Protein AF-0000000072586088 (afdb_homodimer)

Organism: Burkholderia pseudomallei (strain K96243) (NCBI:txid272560)

Secondary structure (DSSP, 8-state):
--SPPP-GGG--HHHHHHHHHHHHSSS-S--SSHHHHTTSHHHHHHHHHHHHHHHHSSSS-HHHHHHHHHHHHHHTT-HHHHHHHHHHHHHHT--HHHHHHHHHTPPP--SSHHHHHHHHHHHHHHHHSS--HHHHHHHHHHHHHHHHHHHHHHHHHHHHHHHHHHHTT---TT--S-SS--/--SPPP-GGG--HHHHHHHHHHHHSSS-S--SSHHHHTTSHHHHHHHHHHHHHHHHSSSS-HHHHHHHHHHHHHHTT-HHHHHHHHHHHHHHT--HHHHHHHHHTPPP--SSHHHHHHHHHHHHHHHHSS--HHHHHHHHHHHHHHHHHHHHHHHHHHHHHHHHHHHTT---TT--S-SS--

Structure (mmCIF, N/CA/C/O backbone):
data_AF-0000000072586088-model_v1
#
loop_
_entity.id
_entity.type
_entity.pdbx_description
1 polymer 'Membrane protein'
#
loop_
_atom_site.group_PDB
_atom_site.id
_atom_site.type_symbol
_atom_site.label_atom_id
_atom_site.label_alt_id
_atom_site.label_comp_id
_atom_site.label_asym_id
_atom_site.label_entity_id
_atom_site.label_seq_id
_atom_site.pdbx_PDB_ins_code
_atom_site.Cartn_x
_atom_site.Cartn_y
_atom_site.Cartn_z
_atom_site.occupancy
_atom_site.B_iso_or_equiv
_atom_site.auth_seq_id
_atom_site.auth_comp_id
_atom_site.auth_asym_id
_atom_site.auth_atom_id
_atom_site.pdbx_PDB_model_num
ATOM 1 N N . MET A 1 1 ? -21.094 3.537 4.289 1 84.38 1 MET A N 1
ATOM 2 C CA . MET A 1 1 ? -19.891 4.246 3.875 1 84.38 1 MET A CA 1
ATOM 3 C C . MET A 1 1 ? -19.812 5.617 4.531 1 84.38 1 MET A C 1
ATOM 5 O O . MET A 1 1 ? -20.828 6.312 4.652 1 84.38 1 MET A O 1
ATOM 9 N N . ARG A 1 2 ? -18.625 6.062 4.934 1 95.38 2 ARG A N 1
ATOM 10 C CA . ARG A 1 2 ? -18.406 7.312 5.652 1 95.38 2 ARG A CA 1
ATOM 11 C C . ARG A 1 2 ? -18.312 8.492 4.688 1 95.38 2 ARG A C 1
ATOM 13 O O . ARG A 1 2 ? -18.453 9.648 5.086 1 95.38 2 ARG A O 1
ATOM 20 N N . LEU A 1 3 ? -18.047 8.219 3.406 1 95.25 3 LEU A N 1
ATOM 21 C CA . LEU A 1 3 ? -17.938 9.273 2.402 1 95.25 3 LEU A CA 1
ATOM 22 C C . LEU A 1 3 ? -19.297 9.625 1.816 1 95.25 3 LEU A C 1
ATOM 24 O O . LEU A 1 3 ? -20.188 8.789 1.779 1 95.25 3 LEU A O 1
ATOM 28 N N . PRO A 1 4 ? -19.406 10.859 1.41 1 92.38 4 PRO A N 1
ATOM 29 C CA . PRO A 1 4 ? -20.656 11.211 0.723 1 92.38 4 PRO A CA 1
ATOM 30 C C . PRO A 1 4 ? -20.906 10.352 -0.515 1 92.38 4 PRO A C 1
ATOM 32 O O . PRO A 1 4 ? -19.969 9.93 -1.184 1 92.38 4 PRO A O 1
ATOM 35 N N . GLU A 1 5 ? -22.172 10.164 -0.776 1 90.56 5 GLU A N 1
ATOM 36 C CA . GLU A 1 5 ? -22.531 9.398 -1.968 1 90.56 5 GLU A CA 1
ATOM 37 C C . GLU A 1 5 ? -22.094 10.117 -3.238 1 90.56 5 GLU A C 1
ATOM 39 O O . GLU A 1 5 ? -22.219 11.336 -3.346 1 90.56 5 GLU A O 1
ATOM 44 N N . PHE A 1 6 ? -21.578 9.336 -4.078 1 91 6 PHE A N 1
ATOM 45 C CA . PHE A 1 6 ? -21.156 9.898 -5.355 1 91 6 PHE A CA 1
ATOM 46 C C . PHE A 1 6 ? -22.344 10.039 -6.305 1 91 6 PHE A C 1
ATOM 48 O O . PHE A 1 6 ? -23.203 9.148 -6.375 1 91 6 PHE A O 1
ATOM 55 N N . ASN A 1 7 ? -22.422 11.172 -6.875 1 91.62 7 ASN A N 1
ATOM 56 C CA . ASN A 1 7 ? -23.438 11.484 -7.879 1 91.62 7 ASN A CA 1
ATOM 57 C C . ASN A 1 7 ? -22.812 11.859 -9.219 1 91.62 7 ASN A C 1
ATOM 59 O O . ASN A 1 7 ? -22.219 12.93 -9.352 1 91.62 7 ASN A O 1
ATOM 63 N N . ARG A 1 8 ? -23.031 11.055 -10.203 1 90.94 8 ARG A N 1
ATOM 64 C CA . ARG A 1 8 ? -22.406 11.258 -11.508 1 90.94 8 ARG A CA 1
ATOM 65 C C . ARG A 1 8 ? -22.891 12.539 -12.156 1 90.94 8 ARG A C 1
ATOM 67 O O . ARG A 1 8 ? -22.141 13.203 -12.883 1 90.94 8 ARG A O 1
ATOM 74 N N . ASP A 1 9 ? -24.078 12.914 -11.883 1 93 9 ASP A N 1
ATOM 75 C CA . ASP A 1 9 ? -24.672 14.094 -12.508 1 93 9 ASP A CA 1
ATOM 76 C C . ASP A 1 9 ? -23.938 15.359 -12.078 1 93 9 ASP A C 1
ATOM 78 O O . ASP A 1 9 ? -23.953 16.359 -12.805 1 93 9 ASP A O 1
ATOM 82 N N . THR A 1 10 ? -23.344 15.32 -10.938 1 93.69 10 THR A N 1
ATOM 83 C CA . THR A 1 10 ? -22.656 16.516 -10.438 1 93.69 10 THR A CA 1
ATOM 84 C C . THR A 1 10 ? -21.156 16.297 -10.422 1 93.69 10 THR A C 1
ATOM 86 O O . THR A 1 10 ? -20.406 17.078 -9.836 1 93.69 10 THR A O 1
ATOM 89 N N . ALA A 1 11 ? -20.766 15.188 -11.031 1 95.5 11 ALA A N 1
ATOM 90 C CA . ALA A 1 11 ? -19.359 14.836 -11.047 1 95.5 11 ALA A CA 1
ATOM 91 C C . ALA A 1 11 ? -18.547 15.805 -11.914 1 95.5 11 ALA A C 1
ATOM 93 O O . ALA A 1 11 ? -19.047 16.297 -12.93 1 95.5 11 ALA A O 1
ATOM 94 N N . THR A 1 12 ? -17.328 16.094 -11.516 1 97.12 12 THR A N 1
ATOM 95 C CA . THR A 1 12 ? -16.406 16.906 -12.32 1 97.12 12 THR A CA 1
ATOM 96 C C . THR A 1 12 ? -15.922 16.125 -13.531 1 97.12 12 THR A C 1
ATOM 98 O O . THR A 1 12 ? -16.062 14.906 -13.594 1 97.12 12 THR A O 1
ATOM 101 N N . ASP A 1 13 ? -15.328 16.781 -14.477 1 97.75 13 ASP A N 1
ATOM 102 C CA . ASP A 1 13 ? -14.781 16.141 -15.656 1 97.75 13 ASP A CA 1
ATOM 103 C C . ASP A 1 13 ? -13.664 15.172 -15.281 1 97.75 13 ASP A C 1
ATOM 105 O O . ASP A 1 13 ? -13.539 14.102 -15.883 1 97.75 13 ASP A O 1
ATOM 109 N N . GLU A 1 14 ? -12.883 15.539 -14.32 1 97.62 14 GLU A N 1
ATOM 110 C CA . GLU A 1 14 ? -11.789 14.68 -13.867 1 97.62 14 GLU A CA 1
ATOM 111 C C . GLU A 1 14 ? -12.32 13.391 -13.242 1 97.62 14 GLU A C 1
ATOM 113 O O . GLU A 1 14 ? -11.781 12.312 -13.477 1 97.62 14 GLU A O 1
ATOM 118 N N . GLN A 1 15 ? -13.344 13.539 -12.445 1 97.56 15 GLN A N 1
ATOM 119 C CA . GLN A 1 15 ? -13.969 12.367 -11.836 1 97.56 15 GLN A CA 1
ATOM 120 C C . GLN A 1 15 ? -14.555 11.438 -12.891 1 97.56 15 GLN A C 1
ATOM 122 O O . GLN A 1 15 ? -14.344 10.227 -12.852 1 97.56 15 GLN A O 1
ATOM 127 N N . LYS A 1 16 ? -15.25 12.047 -13.844 1 97.19 16 LYS A N 1
ATOM 128 C CA . LYS A 1 16 ? -15.867 11.258 -14.906 1 97.19 16 LYS A CA 1
ATOM 129 C C . LYS A 1 16 ? -14.805 10.531 -15.727 1 97.19 16 LYS A C 1
ATOM 131 O O . LYS A 1 16 ? -15 9.375 -16.109 1 97.19 16 LYS A O 1
ATOM 136 N N . ALA A 1 17 ? -13.742 11.148 -16 1 97.31 17 ALA A N 1
ATOM 137 C CA . ALA A 1 17 ? -12.672 10.562 -16.797 1 97.31 17 ALA A CA 1
ATOM 138 C C . ALA A 1 17 ? -12.102 9.312 -16.125 1 97.31 17 ALA A C 1
ATOM 140 O O . ALA A 1 17 ? -11.859 8.305 -16.781 1 97.31 17 ALA A O 1
ATOM 141 N N . VAL A 1 18 ? -11.859 9.422 -14.812 1 97.19 18 VAL A N 1
ATOM 142 C CA . VAL A 1 18 ? -11.328 8.289 -14.062 1 97.19 18 VAL A CA 1
ATOM 143 C C . VAL A 1 18 ? -12.328 7.137 -14.086 1 97.19 18 VAL A C 1
ATOM 145 O O . VAL A 1 18 ? -11.953 5.992 -14.352 1 97.19 18 VAL A O 1
ATOM 148 N N . LEU A 1 19 ? -13.57 7.441 -13.82 1 96.06 19 LEU A N 1
ATOM 149 C CA . LEU A 1 19 ? -14.602 6.414 -13.797 1 96.06 19 LEU A CA 1
ATOM 150 C C . LEU A 1 19 ? -14.742 5.754 -15.164 1 96.06 19 LEU A C 1
ATOM 152 O O . LEU A 1 19 ? -14.875 4.531 -15.266 1 96.06 19 LEU A O 1
ATOM 156 N N . ASP A 1 20 ? -14.711 6.551 -16.203 1 96.75 20 ASP A N 1
ATOM 157 C CA . ASP A 1 20 ? -14.82 6.023 -17.547 1 96.75 20 ASP A CA 1
ATOM 158 C C . ASP A 1 20 ? -13.664 5.082 -17.875 1 96.75 20 ASP A C 1
ATOM 160 O O . ASP A 1 20 ? -13.852 4.043 -18.5 1 96.75 20 ASP A O 1
ATOM 164 N N . GLU A 1 21 ? -12.492 5.465 -17.453 1 96.62 21 GLU A N 1
ATOM 165 C CA . GLU A 1 21 ? -11.336 4.609 -17.703 1 96.62 21 GLU A CA 1
ATOM 166 C C . GLU A 1 21 ? -11.469 3.275 -16.969 1 96.62 21 GLU A C 1
ATOM 168 O O . GLU A 1 21 ? -11.164 2.221 -17.531 1 96.62 21 GLU A O 1
ATOM 173 N N . ILE A 1 22 ? -11.891 3.312 -15.734 1 95.38 22 ILE A N 1
ATOM 174 C CA . ILE A 1 22 ? -12.062 2.09 -14.953 1 95.38 22 ILE A CA 1
ATOM 175 C C . ILE A 1 22 ? -13.117 1.201 -15.609 1 95.38 22 ILE A C 1
ATOM 177 O O . ILE A 1 22 ? -12.898 -0.001 -15.781 1 95.38 22 ILE A O 1
ATOM 181 N N . LEU A 1 23 ? -14.258 1.79 -16.016 1 95.62 23 LEU A N 1
ATOM 182 C CA . LEU A 1 23 ? -15.391 1.055 -16.562 1 95.62 23 LEU A CA 1
ATOM 183 C C . LEU A 1 23 ? -15.055 0.492 -17.938 1 95.62 23 LEU A C 1
ATOM 185 O O . LEU A 1 23 ? -15.562 -0.567 -18.328 1 95.62 23 LEU A O 1
ATOM 189 N N . SER A 1 24 ? -14.234 1.151 -18.672 1 95.94 24 SER A N 1
ATOM 190 C CA . SER A 1 24 ? -13.891 0.718 -20.031 1 95.94 24 SER A CA 1
ATOM 191 C C . SER A 1 24 ? -12.742 -0.29 -20 1 95.94 24 SER A C 1
ATOM 193 O O . SER A 1 24 ? -12.445 -0.916 -21.031 1 95.94 24 SER A O 1
ATOM 195 N N . GLY A 1 25 ? -12.125 -0.385 -18.891 1 92.81 25 GLY A N 1
ATOM 196 C CA . GLY A 1 25 ? -11.031 -1.333 -18.75 1 92.81 25 GLY A CA 1
ATOM 197 C C . GLY A 1 25 ? -11.5 -2.736 -18.406 1 92.81 25 GLY A C 1
ATOM 198 O O . GLY A 1 25 ? -12.703 -3.021 -18.438 1 92.81 25 GLY A O 1
ATOM 199 N N . PRO A 1 26 ? -10.562 -3.553 -18.078 1 90.5 26 PRO A N 1
ATOM 200 C CA . PRO A 1 26 ? -10.883 -4.965 -17.859 1 90.5 26 PRO A CA 1
ATOM 201 C C . PRO A 1 26 ? -11.719 -5.188 -16.594 1 90.5 26 PRO A C 1
ATOM 203 O O . PRO A 1 26 ? -12.367 -6.23 -16.453 1 90.5 26 PRO A O 1
ATOM 206 N N . ARG A 1 27 ? -11.734 -4.344 -15.578 1 90.62 27 ARG A N 1
ATOM 207 C CA . ARG A 1 27 ? -12.539 -4.48 -14.367 1 90.62 27 ARG A CA 1
ATOM 208 C C . ARG A 1 27 ? -14.031 -4.422 -14.695 1 90.62 27 ARG A C 1
ATOM 210 O O . ARG A 1 27 ? -14.82 -5.211 -14.164 1 90.62 27 ARG A O 1
ATOM 217 N N . GLY A 1 28 ? -14.352 -3.381 -15.469 1 91.62 28 GLY A N 1
ATOM 218 C CA . GLY A 1 28 ? -15.688 -3.275 -16.016 1 91.62 28 GLY A CA 1
ATOM 219 C C . GLY A 1 28 ? -16.734 -2.863 -14.992 1 91.62 28 GLY A C 1
ATOM 220 O O . GLY A 1 28 ? -17.922 -2.861 -15.281 1 91.62 28 GLY A O 1
ATOM 221 N N . ASN A 1 29 ? -16.312 -2.605 -13.812 1 92.44 29 ASN A N 1
ATOM 222 C CA . ASN A 1 29 ? -17.219 -2.182 -12.758 1 92.44 29 ASN A CA 1
ATOM 223 C C . ASN A 1 29 ? -16.5 -1.334 -11.711 1 92.44 29 ASN A C 1
ATOM 225 O O . ASN A 1 29 ? -15.289 -1.144 -11.781 1 92.44 29 ASN A O 1
ATOM 229 N N . LEU A 1 30 ? -17.281 -0.844 -10.805 1 91.62 30 LEU A N 1
ATOM 230 C CA . LEU A 1 30 ? -16.719 0.064 -9.805 1 91.62 30 LEU A CA 1
ATOM 231 C C . LEU A 1 30 ? -16.766 -0.568 -8.414 1 91.62 30 LEU A C 1
ATOM 233 O O . LEU A 1 30 ? -16.922 0.133 -7.414 1 91.62 30 LEU A O 1
ATOM 237 N N . ASN A 1 31 ? -16.797 -1.946 -8.383 1 91.44 31 ASN A N 1
ATOM 238 C CA . ASN A 1 31 ? -16.688 -2.623 -7.094 1 91.44 31 ASN A CA 1
ATOM 239 C C . ASN A 1 31 ? -15.305 -2.461 -6.488 1 91.44 31 ASN A C 1
ATOM 241 O O . ASN A 1 31 ? -14.297 -2.604 -7.184 1 91.44 31 ASN A O 1
ATOM 245 N N . GLY A 1 32 ? -15.242 -2.043 -5.23 1 92.94 32 GLY A N 1
ATOM 246 C CA . GLY A 1 32 ? -13.953 -1.813 -4.605 1 92.94 32 GLY A CA 1
ATOM 247 C C . GLY A 1 32 ? -13.781 -0.394 -4.102 1 92.94 32 GLY A C 1
ATOM 248 O O . GLY A 1 32 ? -14.719 0.2 -3.566 1 92.94 32 GLY A O 1
ATOM 249 N N . PRO A 1 33 ? -12.531 0.116 -4.168 1 96.94 33 PRO A N 1
ATOM 250 C CA . PRO A 1 33 ? -12.219 1.38 -3.498 1 96.94 33 PRO A CA 1
ATOM 251 C C . PRO A 1 33 ? -12.5 2.598 -4.375 1 96.94 33 PRO A C 1
ATOM 253 O O . PRO A 1 33 ? -12.344 3.736 -3.924 1 96.94 33 PRO A O 1
ATOM 256 N N . PHE A 1 34 ? -12.969 2.486 -5.582 1 96.81 34 PHE A N 1
ATOM 257 C CA . PHE A 1 34 ? -12.938 3.52 -6.609 1 96.81 34 PHE A CA 1
ATOM 258 C C . PHE A 1 34 ? -13.867 4.668 -6.254 1 96.81 34 PHE A C 1
ATOM 260 O O . PHE A 1 34 ? -13.539 5.836 -6.473 1 96.81 34 PHE A O 1
ATOM 267 N N . LEU A 1 35 ? -14.992 4.32 -5.672 1 93.69 35 LEU A N 1
ATOM 268 C CA . LEU A 1 35 ? -15.945 5.363 -5.316 1 93.69 35 LEU A CA 1
ATOM 269 C C . LEU A 1 35 ? -15.461 6.145 -4.098 1 93.69 35 LEU A C 1
ATOM 271 O O . LEU A 1 35 ? -15.922 7.262 -3.852 1 93.69 35 LEU A O 1
ATOM 275 N N . GLY A 1 36 ? -14.562 5.574 -3.332 1 95.19 36 GLY A N 1
ATOM 276 C CA . GLY A 1 36 ? -13.875 6.344 -2.311 1 95.19 36 GLY A CA 1
ATOM 277 C C . GLY A 1 36 ? -12.797 7.258 -2.875 1 95.19 36 GLY A C 1
ATOM 278 O O . GLY A 1 36 ? -12.781 8.453 -2.582 1 95.19 36 GLY A O 1
ATOM 279 N N . TRP A 1 37 ? -11.992 6.695 -3.771 1 98 37 TRP A N 1
ATOM 280 C CA . TRP A 1 37 ? -10.859 7.414 -4.348 1 98 37 TRP A CA 1
ATOM 281 C C . TRP A 1 37 ? -11.336 8.578 -5.211 1 98 37 TRP A C 1
ATOM 283 O O . TRP A 1 37 ? -10.633 9.586 -5.344 1 98 37 TRP A O 1
ATOM 293 N N . ILE A 1 38 ? -12.555 8.492 -5.723 1 96.56 38 ILE A N 1
ATOM 294 C CA . ILE A 1 38 ? -13.023 9.453 -6.711 1 96.56 38 ILE A CA 1
ATOM 295 C C . ILE A 1 38 ? -13.164 10.828 -6.066 1 96.56 38 ILE A C 1
ATOM 297 O O . ILE A 1 38 ? -13.273 11.844 -6.766 1 96.56 38 ILE A O 1
ATOM 301 N N . GLU A 1 39 ? -13.25 10.898 -4.73 1 96.12 39 GLU A N 1
ATOM 302 C CA . GLU A 1 39 ? -13.18 12.172 -4.012 1 96.12 39 GLU A CA 1
ATOM 303 C C . GLU A 1 39 ? -11.906 12.93 -4.355 1 96.12 39 GLU A C 1
ATOM 305 O O . GLU A 1 39 ? -11.844 14.148 -4.203 1 96.12 39 GLU A O 1
ATOM 310 N N . SER A 1 40 ? -10.922 12.273 -4.734 1 98.06 40 SER A N 1
ATOM 311 C CA . SER A 1 40 ? -9.633 12.781 -5.211 1 98.06 40 SER A CA 1
ATOM 312 C C . SER A 1 40 ? -9.266 12.172 -6.562 1 98.06 40 SER A C 1
ATOM 314 O O . SER A 1 40 ? -8.523 11.195 -6.629 1 98.06 40 SER A O 1
ATOM 316 N N . PRO A 1 41 ? -9.719 12.781 -7.617 1 97.88 41 PRO A N 1
ATOM 317 C CA . PRO A 1 41 ? -9.617 12.125 -8.922 1 97.88 41 PRO A CA 1
ATOM 318 C C . PRO A 1 41 ? -8.172 11.891 -9.352 1 97.88 41 PRO A C 1
ATOM 320 O O . PRO A 1 41 ? -7.871 10.891 -10.016 1 97.88 41 PRO A O 1
ATOM 323 N N . ALA A 1 42 ? -7.25 12.82 -9.039 1 98.06 42 ALA A N 1
ATOM 324 C CA . ALA A 1 42 ? -5.844 12.609 -9.375 1 98.06 42 ALA A CA 1
ATOM 325 C C . ALA A 1 42 ? -5.301 11.359 -8.68 1 98.06 42 ALA A C 1
ATOM 327 O O . ALA A 1 42 ? -4.621 10.539 -9.297 1 98.06 42 ALA A O 1
ATOM 328 N N . LEU A 1 43 ? -5.602 11.242 -7.367 1 98.75 43 LEU A N 1
ATOM 329 C CA . LEU A 1 43 ? -5.242 10.031 -6.641 1 98.75 43 LEU A CA 1
ATOM 330 C C . LEU A 1 43 ? -5.848 8.797 -7.305 1 98.75 43 LEU A C 1
ATOM 332 O O . LEU A 1 43 ? -5.156 7.801 -7.523 1 98.75 43 LEU A O 1
ATOM 336 N N . ALA A 1 44 ? -7.145 8.891 -7.621 1 98.56 44 ALA A N 1
ATOM 337 C CA . ALA A 1 44 ? -7.883 7.754 -8.164 1 98.56 44 ALA A CA 1
ATOM 338 C C . ALA A 1 44 ? -7.25 7.254 -9.453 1 98.56 44 ALA A C 1
ATOM 340 O O . ALA A 1 44 ? -7.156 6.047 -9.68 1 98.56 44 ALA A O 1
ATOM 341 N N . GLN A 1 45 ? -6.828 8.156 -10.25 1 98.25 45 GLN A N 1
ATOM 342 C CA . GLN A 1 45 ? -6.242 7.805 -11.539 1 98.25 45 GLN A CA 1
ATOM 343 C C . GLN A 1 45 ? -4.965 6.992 -11.359 1 98.25 45 GLN A C 1
ATOM 345 O O . GLN A 1 45 ? -4.801 5.938 -11.977 1 98.25 45 GLN A O 1
ATOM 350 N N . HIS A 1 46 ? -4.07 7.434 -10.508 1 98.62 46 HIS A N 1
ATOM 351 C CA . HIS A 1 46 ? -2.812 6.727 -10.281 1 98.62 46 HIS A CA 1
ATOM 352 C C . HIS A 1 46 ? -3.047 5.398 -9.57 1 98.62 46 HIS A C 1
ATOM 354 O O . HIS A 1 46 ? -2.471 4.375 -9.953 1 98.62 46 HIS A O 1
ATOM 360 N N . ALA A 1 47 ? -3.945 5.422 -8.594 1 98.75 47 ALA A N 1
ATOM 361 C CA . ALA A 1 47 ? -4.188 4.227 -7.785 1 98.75 47 ALA A CA 1
ATOM 362 C C . ALA A 1 47 ? -4.852 3.133 -8.617 1 98.75 47 ALA A C 1
ATOM 364 O O . ALA A 1 47 ? -4.453 1.967 -8.555 1 98.75 47 ALA A O 1
ATOM 365 N N . GLN A 1 48 ? -5.855 3.564 -9.414 1 98.38 48 GLN A N 1
ATOM 366 C CA . GLN A 1 48 ? -6.562 2.531 -10.164 1 98.38 48 GLN A CA 1
ATOM 367 C C . GLN A 1 48 ? -5.668 1.932 -11.25 1 98.38 48 GLN A C 1
ATOM 369 O O . GLN A 1 48 ? -5.77 0.742 -11.555 1 98.38 48 GLN A O 1
ATOM 374 N N . ARG A 1 49 ? -4.703 2.68 -11.836 1 98.31 49 ARG A N 1
ATOM 375 C CA . ARG A 1 49 ? -3.781 2.158 -12.836 1 98.31 49 ARG A CA 1
ATOM 376 C C . ARG A 1 49 ? -2.785 1.185 -12.219 1 98.31 49 ARG A C 1
ATOM 378 O O . ARG A 1 49 ? -2.479 0.144 -12.805 1 98.31 49 ARG A O 1
ATOM 385 N N . LEU A 1 50 ? -2.285 1.536 -11.047 1 98.75 50 LEU A N 1
ATOM 386 C CA . LEU A 1 50 ? -1.45 0.582 -10.328 1 98.75 50 LEU A CA 1
ATOM 387 C C . LEU A 1 50 ? -2.225 -0.696 -10.016 1 98.75 50 LEU A C 1
ATOM 389 O O . LEU A 1 50 ? -1.685 -1.798 -10.141 1 98.75 50 LEU A O 1
ATOM 393 N N . GLY A 1 51 ? -3.488 -0.558 -9.656 1 98.38 51 GLY A N 1
ATOM 394 C CA . GLY A 1 51 ? -4.336 -1.706 -9.383 1 98.38 51 GLY A CA 1
ATOM 395 C C . GLY A 1 51 ? -4.547 -2.6 -10.586 1 98.38 51 GLY A C 1
ATOM 396 O O . GLY A 1 51 ? -4.551 -3.826 -10.461 1 98.38 51 GLY A O 1
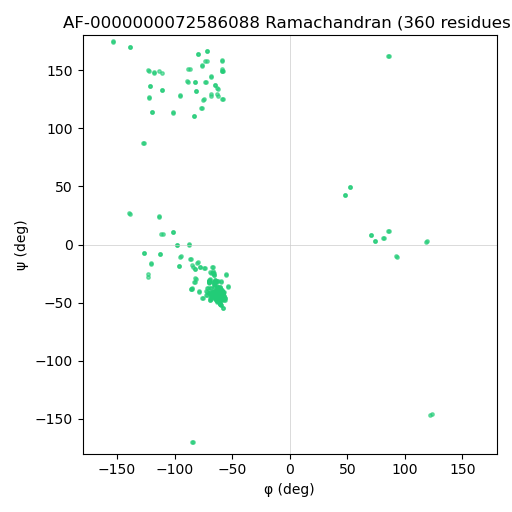ATOM 397 N N . ALA A 1 52 ? -4.77 -1.952 -11.75 1 97.62 52 ALA A N 1
ATOM 398 C CA . ALA A 1 52 ? -4.922 -2.736 -12.977 1 97.62 52 ALA A CA 1
ATOM 399 C C . ALA A 1 52 ? -3.678 -3.572 -13.25 1 97.62 52 ALA A C 1
ATOM 401 O O . ALA A 1 52 ? -3.777 -4.75 -13.609 1 97.62 52 ALA A O 1
ATOM 402 N N . PHE A 1 53 ? -2.51 -3.021 -13.062 1 98.38 53 PHE A N 1
ATOM 403 C CA . PHE A 1 53 ? -1.272 -3.773 -13.234 1 98.38 53 PHE A CA 1
ATOM 404 C C . PHE A 1 53 ? -1.207 -4.941 -12.25 1 98.38 53 PHE A C 1
ATOM 406 O O . PHE A 1 53 ? -0.969 -6.082 -12.648 1 98.38 53 PHE A O 1
ATOM 413 N N . CYS A 1 54 ? -1.465 -4.684 -10.977 1 98.44 54 CYS A N 1
ATOM 414 C CA . CYS A 1 54 ? -1.345 -5.688 -9.93 1 98.44 54 CYS A CA 1
ATOM 415 C C . CYS A 1 54 ? -2.338 -6.824 -10.141 1 98.44 54 CYS A C 1
ATOM 417 O O . CYS A 1 54 ? -2.049 -7.977 -9.82 1 98.44 54 CYS A O 1
ATOM 419 N N . ARG A 1 55 ? -3.436 -6.457 -10.695 1 96.81 55 ARG A N 1
ATOM 420 C CA . ARG A 1 55 ? -4.477 -7.469 -10.859 1 96.81 55 ARG A CA 1
ATOM 421 C C . ARG A 1 55 ? -4.227 -8.32 -12.094 1 96.81 55 ARG A C 1
ATOM 423 O O . ARG A 1 55 ? -4.461 -9.531 -12.078 1 96.81 55 ARG A O 1
ATOM 430 N N . TYR A 1 56 ? -3.619 -7.703 -13.148 1 96.75 56 TYR A N 1
ATOM 431 C CA . TYR A 1 56 ? -3.725 -8.391 -14.43 1 96.75 56 TYR A CA 1
ATOM 432 C C . TYR A 1 56 ? -2.35 -8.602 -15.047 1 96.75 56 TYR A C 1
ATOM 434 O O . TYR A 1 56 ? -2.207 -9.359 -16.016 1 96.75 56 TYR A O 1
ATOM 442 N N . ARG A 1 57 ? -1.295 -8.039 -14.469 1 97.69 57 ARG A N 1
ATOM 443 C CA . ARG A 1 57 ? -0.063 -8.008 -15.25 1 97.69 57 ARG A CA 1
ATOM 444 C C . ARG A 1 57 ? 1.146 -8.32 -14.375 1 97.69 57 ARG A C 1
ATOM 446 O O . ARG A 1 57 ? 2.25 -7.84 -14.641 1 97.69 57 ARG A O 1
ATOM 453 N N . THR A 1 58 ? 0.963 -9.055 -13.328 1 98.12 58 THR A N 1
ATOM 454 C CA . THR A 1 58 ? 2.066 -9.297 -12.406 1 98.12 58 THR A CA 1
ATOM 455 C C . THR A 1 58 ? 2.961 -10.422 -12.914 1 98.12 58 THR A C 1
ATOM 457 O O . THR A 1 58 ? 4.09 -10.586 -12.453 1 98.12 58 THR A O 1
ATOM 460 N N . GLY A 1 59 ? 2.436 -11.273 -13.797 1 98.5 59 GLY A N 1
ATOM 461 C CA . GLY A 1 59 ? 3.137 -12.484 -14.203 1 98.5 59 GLY A CA 1
ATOM 462 C C . GLY A 1 59 ? 2.771 -13.695 -13.359 1 98.5 59 GLY A C 1
ATOM 463 O O . GLY A 1 59 ? 3.16 -14.82 -13.688 1 98.5 59 GLY A O 1
ATOM 464 N N . LEU A 1 60 ? 2.053 -13.508 -12.281 1 98.56 60 LEU A N 1
ATOM 465 C CA . LEU A 1 60 ? 1.534 -14.617 -11.492 1 98.56 60 LEU A CA 1
ATOM 466 C C . LEU A 1 60 ? 0.243 -15.164 -12.094 1 98.56 60 LEU A C 1
ATOM 468 O O . LEU A 1 60 ? -0.604 -14.391 -12.555 1 98.56 60 LEU A O 1
ATOM 472 N N . PRO A 1 61 ? 0.086 -16.5 -12.086 1 98.31 61 PRO A N 1
ATOM 473 C CA . PRO A 1 61 ? -1.248 -17 -12.43 1 98.31 61 PRO A CA 1
ATOM 474 C C . PRO A 1 61 ? -2.332 -16.469 -11.492 1 98.31 61 PRO A C 1
ATOM 476 O O . PRO A 1 61 ? -2.082 -16.281 -10.305 1 98.31 61 PRO A O 1
ATOM 479 N N . PRO A 1 62 ? -3.553 -16.312 -12.031 1 98.19 62 PRO A N 1
ATOM 480 C CA . PRO A 1 62 ? -4.641 -15.727 -11.242 1 98.19 62 PRO A CA 1
ATOM 481 C C . PRO A 1 62 ? -4.855 -16.453 -9.914 1 98.19 62 PRO A C 1
ATOM 483 O O . PRO A 1 62 ? -5.137 -15.805 -8.898 1 98.19 62 PRO A O 1
ATOM 486 N N . ARG A 1 63 ? -4.695 -17.719 -9.875 1 98.62 63 ARG A N 1
ATOM 487 C CA . ARG A 1 63 ? -4.859 -18.484 -8.633 1 98.62 63 ARG A CA 1
ATOM 488 C C . ARG A 1 63 ? -3.908 -17.969 -7.559 1 98.62 63 ARG A C 1
ATOM 490 O O . ARG A 1 63 ? -4.316 -17.75 -6.414 1 98.62 63 ARG A O 1
ATOM 497 N N . LEU A 1 64 ? -2.672 -17.688 -7.93 1 98.88 64 LEU A N 1
ATOM 498 C CA . LEU A 1 64 ? -1.648 -17.297 -6.965 1 98.88 64 LEU A CA 1
ATOM 499 C C . LEU A 1 64 ? -1.814 -15.828 -6.562 1 98.88 64 LEU A C 1
ATOM 501 O O . LEU A 1 64 ? -1.658 -15.484 -5.387 1 98.88 64 LEU A O 1
ATOM 505 N N . SER A 1 65 ? -2.143 -14.984 -7.547 1 98.81 65 SER A N 1
ATOM 506 C CA . SER A 1 65 ? -2.365 -13.578 -7.203 1 98.81 65 SER A CA 1
ATOM 507 C C . SER A 1 65 ? -3.58 -13.422 -6.293 1 98.81 65 SER A C 1
ATOM 509 O O . SER A 1 65 ? -3.545 -12.648 -5.332 1 98.81 65 SER A O 1
ATOM 511 N N . GLU A 1 66 ? -4.652 -14.172 -6.578 1 98.81 66 GLU A N 1
ATOM 512 C CA . GLU A 1 66 ? -5.852 -14.062 -5.75 1 98.81 66 GLU A CA 1
ATOM 513 C C . GLU A 1 66 ? -5.625 -14.664 -4.367 1 98.81 66 GLU A C 1
ATOM 515 O O . GLU A 1 66 ? -6.188 -14.195 -3.379 1 98.81 66 GLU A O 1
ATOM 520 N N . LEU A 1 67 ? -4.777 -15.711 -4.266 1 98.94 67 LEU A N 1
ATOM 521 C CA . LEU A 1 67 ? -4.391 -16.234 -2.959 1 98.94 67 LEU A CA 1
ATOM 522 C C . LEU A 1 67 ? -3.682 -15.164 -2.133 1 98.94 67 LEU A C 1
ATOM 524 O O . LEU A 1 67 ? -4.02 -14.945 -0.967 1 98.94 67 LEU A O 1
ATOM 528 N N . ALA A 1 68 ? -2.734 -14.43 -2.727 1 98.94 68 ALA A N 1
ATOM 529 C CA . ALA A 1 68 ? -2.023 -13.352 -2.049 1 98.94 68 ALA A CA 1
ATOM 530 C C . ALA A 1 68 ? -2.988 -12.258 -1.601 1 98.94 68 ALA A C 1
ATOM 532 O O . ALA A 1 68 ? -2.855 -11.711 -0.5 1 98.94 68 ALA A O 1
ATOM 533 N N . ILE A 1 69 ? -3.941 -11.945 -2.451 1 98.94 69 ILE A N 1
ATOM 534 C CA . ILE A 1 69 ? -4.934 -10.914 -2.146 1 98.94 69 ILE A CA 1
ATOM 535 C C . ILE A 1 69 ? -5.785 -11.359 -0.96 1 98.94 69 ILE A C 1
ATOM 537 O O . ILE A 1 69 ? -6.078 -10.57 -0.064 1 98.94 69 ILE A O 1
ATOM 541 N N . LEU A 1 70 ? -6.191 -12.633 -0.896 1 98.94 70 LEU A N 1
ATOM 542 C CA . LEU A 1 70 ? -6.988 -13.141 0.217 1 98.94 70 LEU A CA 1
ATOM 543 C C . LEU A 1 70 ? -6.203 -13.062 1.523 1 98.94 70 LEU A C 1
ATOM 545 O O . LEU A 1 70 ? -6.762 -12.703 2.564 1 98.94 70 LEU A O 1
ATOM 549 N N . VAL A 1 71 ? -4.926 -13.414 1.493 1 98.94 71 VAL A N 1
ATOM 550 C CA . VAL A 1 71 ? -4.102 -13.312 2.691 1 98.94 71 VAL A CA 1
ATOM 551 C C . VAL A 1 71 ? -4.066 -11.867 3.178 1 98.94 71 VAL A C 1
ATOM 553 O O . VAL A 1 71 ? -4.215 -11.602 4.371 1 98.94 71 VAL A O 1
ATOM 556 N N . THR A 1 72 ? -3.922 -10.938 2.217 1 98.94 72 THR A N 1
ATOM 557 C CA . THR A 1 72 ? -3.881 -9.516 2.547 1 98.94 72 THR A CA 1
ATOM 558 C C . THR A 1 72 ? -5.211 -9.062 3.141 1 98.94 72 THR A C 1
ATOM 560 O O . THR A 1 72 ? -5.238 -8.383 4.164 1 98.94 72 THR A O 1
ATOM 563 N N . ALA A 1 73 ? -6.328 -9.453 2.475 1 98.88 73 ALA A N 1
ATOM 564 C CA . ALA A 1 73 ? -7.656 -9.086 2.957 1 98.88 73 ALA A CA 1
ATOM 565 C C . ALA A 1 73 ? -7.883 -9.586 4.379 1 98.88 73 ALA A C 1
ATOM 567 O O . ALA A 1 73 ? -8.438 -8.867 5.219 1 98.88 73 ALA A O 1
ATOM 568 N N . ALA A 1 74 ? -7.453 -10.797 4.668 1 98.81 74 ALA A N 1
ATOM 569 C CA . ALA A 1 74 ? -7.621 -11.383 5.996 1 98.81 74 ALA A CA 1
ATOM 570 C C . ALA A 1 74 ? -6.766 -10.648 7.027 1 98.81 74 ALA A C 1
ATOM 572 O O . ALA A 1 74 ? -7.23 -10.359 8.133 1 98.81 74 ALA A O 1
ATOM 573 N N . ARG A 1 75 ? -5.488 -10.344 6.648 1 98.5 75 ARG A N 1
ATOM 574 C CA . ARG A 1 75 ? -4.582 -9.641 7.555 1 98.5 75 ARG A CA 1
ATOM 575 C C . ARG A 1 75 ? -5.145 -8.281 7.949 1 98.5 75 ARG A C 1
ATOM 577 O O . ARG A 1 75 ? -4.973 -7.84 9.086 1 98.5 75 ARG A O 1
ATOM 584 N N . TRP A 1 76 ? -5.875 -7.68 7.074 1 98.69 76 TRP A N 1
ATOM 585 C CA . TRP A 1 76 ? -6.434 -6.352 7.309 1 98.69 76 TRP A CA 1
ATOM 586 C C . TRP A 1 76 ? -7.883 -6.445 7.777 1 98.69 76 TRP A C 1
ATOM 588 O O . TRP A 1 76 ? -8.531 -5.422 8.016 1 98.69 76 TRP A O 1
ATOM 598 N N . ARG A 1 77 ? -8.406 -7.703 7.895 1 98.44 77 ARG A N 1
ATOM 599 C CA . ARG A 1 77 ? -9.805 -7.926 8.242 1 98.44 77 ARG A CA 1
ATOM 600 C C . ARG A 1 77 ? -10.719 -7.051 7.395 1 98.44 77 ARG A C 1
ATOM 602 O O . ARG A 1 77 ? -11.625 -6.402 7.922 1 98.44 77 ARG A O 1
ATOM 609 N N . SER A 1 78 ? -10.391 -6.977 6.129 1 98.62 78 SER A N 1
ATOM 610 C CA . SER A 1 78 ? -11.172 -6.133 5.227 1 98.62 78 SER A CA 1
ATOM 611 C C . SER A 1 78 ? -12.422 -6.852 4.734 1 98.62 78 SER A C 1
ATOM 613 O O . SER A 1 78 ? -12.336 -7.77 3.92 1 98.62 78 SER A O 1
ATOM 615 N N . GLN A 1 79 ? -13.594 -6.418 5.18 1 98.25 79 GLN A N 1
ATOM 616 C CA . GLN A 1 79 ? -14.867 -7.059 4.871 1 98.25 79 GLN A CA 1
ATOM 617 C C . GLN A 1 79 ? -15.133 -7.062 3.371 1 98.25 79 GLN A C 1
ATOM 619 O O . GLN A 1 79 ? -15.375 -8.117 2.777 1 98.25 79 GLN A O 1
ATOM 624 N N . ALA A 1 80 ? -15.008 -5.914 2.812 1 98 80 ALA A N 1
ATOM 625 C CA . ALA A 1 80 ? -15.375 -5.754 1.409 1 98 80 ALA A CA 1
ATOM 626 C C . ALA A 1 80 ? -14.359 -6.434 0.494 1 98 80 ALA A C 1
ATOM 628 O O . ALA A 1 80 ? -14.734 -7.059 -0.503 1 98 80 ALA A O 1
ATOM 629 N N . GLU A 1 81 ? -13.07 -6.297 0.835 1 98.56 81 GLU A N 1
ATOM 630 C CA . GLU A 1 81 ? -12.031 -6.891 -0.001 1 98.56 81 GLU A CA 1
ATOM 631 C C . GLU A 1 81 ? -12.164 -8.414 -0.047 1 98.56 81 GLU A C 1
ATOM 633 O O . GLU A 1 81 ? -12.07 -9.016 -1.117 1 98.56 81 GLU A O 1
ATOM 638 N N . TRP A 1 82 ? -12.398 -9.008 1.141 1 98.56 82 TRP A N 1
ATOM 639 C CA . TRP A 1 82 ? -12.602 -10.445 1.192 1 98.56 82 TRP A CA 1
ATOM 640 C C . TRP A 1 82 ? -13.828 -10.852 0.378 1 98.56 82 TRP A C 1
ATOM 642 O O . TRP A 1 82 ? -13.766 -11.789 -0.419 1 98.56 82 TRP A O 1
ATOM 652 N N . HIS A 1 83 ? -14.891 -10.141 0.541 1 98.12 83 HIS A N 1
ATOM 653 C CA . HIS A 1 83 ? -16.141 -10.461 -0.138 1 98.12 83 HIS A CA 1
ATOM 654 C C . HIS A 1 83 ? -15.969 -10.414 -1.652 1 98.12 83 HIS A C 1
ATOM 656 O O . HIS A 1 83 ? -16.516 -11.266 -2.365 1 98.12 83 HIS A O 1
ATOM 662 N N . ILE A 1 84 ? -15.25 -9.453 -2.123 1 97.81 84 ILE A N 1
ATOM 663 C CA . ILE A 1 84 ? -15.07 -9.25 -3.557 1 97.81 84 ILE A CA 1
ATOM 664 C C . ILE A 1 84 ? -14.164 -10.336 -4.125 1 97.81 84 ILE A C 1
ATOM 666 O O . ILE A 1 84 ? -14.453 -10.906 -5.18 1 97.81 84 ILE A O 1
ATOM 670 N N . HIS A 1 85 ? -13.055 -10.688 -3.438 1 98.44 85 HIS A N 1
ATOM 671 C CA . HIS A 1 85 ? -12 -11.477 -4.051 1 98.44 85 HIS A CA 1
ATOM 672 C C . HIS A 1 85 ? -12.156 -12.961 -3.721 1 98.44 85 HIS A C 1
ATOM 674 O O . HIS A 1 85 ? -11.609 -13.812 -4.422 1 98.44 85 HIS A O 1
ATOM 680 N N . HIS A 1 86 ? -12.945 -13.305 -2.66 1 98.44 86 HIS A N 1
ATOM 681 C CA . HIS A 1 86 ? -13.102 -14.695 -2.246 1 98.44 86 HIS A CA 1
ATOM 682 C C . HIS A 1 86 ? -13.68 -15.547 -3.373 1 98.44 86 HIS A C 1
ATOM 684 O O . HIS A 1 86 ? -13.086 -16.562 -3.764 1 98.44 86 HIS A O 1
ATOM 690 N N . PRO A 1 87 ? -14.812 -15.125 -3.973 1 98 87 PRO A N 1
ATOM 691 C CA . PRO A 1 87 ? -15.344 -15.953 -5.059 1 98 87 PRO A CA 1
ATOM 692 C C . PRO A 1 87 ? -14.422 -15.992 -6.273 1 98 87 PRO A C 1
ATOM 694 O O . PRO A 1 87 ? -14.359 -17.016 -6.973 1 98 87 PRO A O 1
ATOM 697 N N . ILE A 1 88 ? -13.688 -14.922 -6.551 1 98 88 ILE A N 1
ATOM 698 C CA . ILE A 1 88 ? -12.75 -14.859 -7.664 1 98 88 ILE A CA 1
ATOM 699 C C . ILE A 1 88 ? -11.602 -15.836 -7.426 1 98 88 ILE A C 1
ATOM 701 O O . ILE A 1 88 ? -11.18 -16.547 -8.344 1 98 88 ILE A O 1
ATOM 705 N N . ALA A 1 89 ? -11.133 -15.859 -6.191 1 98.75 89 ALA A N 1
ATOM 706 C CA . ALA A 1 89 ? -10.047 -16.766 -5.82 1 98.75 89 ALA A CA 1
ATOM 707 C C . ALA A 1 89 ? -10.469 -18.219 -6 1 98.75 89 ALA A C 1
ATOM 709 O O . ALA A 1 89 ? -9.719 -19.031 -6.547 1 98.75 89 ALA A O 1
ATOM 710 N N . LEU A 1 90 ? -11.68 -18.562 -5.547 1 98.75 90 LEU A N 1
ATOM 711 C CA . LEU A 1 90 ? -12.18 -19.922 -5.695 1 98.75 90 LEU A CA 1
ATOM 712 C C . LEU A 1 90 ? -12.312 -20.297 -7.168 1 98.75 90 LEU A C 1
ATOM 714 O O . LEU A 1 90 ? -11.906 -21.375 -7.578 1 98.75 90 LEU A O 1
ATOM 718 N N . GLU A 1 91 ? -12.836 -19.375 -7.926 1 98.62 91 GLU A N 1
ATOM 719 C CA . GLU A 1 91 ? -12.984 -19.594 -9.359 1 98.62 91 GLU A CA 1
ATOM 720 C C . GLU A 1 91 ? -11.633 -19.781 -10.039 1 98.62 91 GLU A C 1
ATOM 722 O O . GLU A 1 91 ? -11.5 -20.562 -10.984 1 98.62 91 GLU A O 1
ATOM 727 N N . ALA A 1 92 ? -10.617 -19.141 -9.516 1 98.31 92 ALA A N 1
ATOM 728 C CA . ALA A 1 92 ? -9.273 -19.203 -10.086 1 98.31 92 ALA A CA 1
ATOM 729 C C . ALA A 1 92 ? -8.562 -20.484 -9.664 1 98.31 92 ALA A C 1
ATOM 731 O O . ALA A 1 92 ? -7.492 -20.812 -10.195 1 98.31 92 ALA A O 1
ATOM 732 N N . GLY A 1 93 ? -9.125 -21.156 -8.609 1 98.44 93 GLY A N 1
ATOM 733 C CA . GLY A 1 93 ? -8.57 -22.469 -8.281 1 98.44 93 GLY A CA 1
ATOM 734 C C . GLY A 1 93 ? -8 -22.531 -6.883 1 98.44 93 GLY A C 1
ATOM 735 O O . GLY A 1 93 ? -7.426 -23.547 -6.488 1 98.44 93 GLY A O 1
ATOM 736 N N . VAL A 1 94 ? -8.086 -21.516 -6.109 1 98.69 94 VAL A N 1
ATOM 737 C CA . VAL A 1 94 ? -7.699 -21.594 -4.707 1 98.69 94 VAL A CA 1
ATOM 738 C C . VAL A 1 94 ? -8.602 -22.594 -3.979 1 98.69 94 VAL A C 1
ATOM 740 O O . VAL A 1 94 ? -9.828 -22.5 -4.055 1 98.69 94 VAL A O 1
ATOM 743 N N . PRO A 1 95 ? -8 -23.516 -3.264 1 98.38 95 PRO A N 1
ATOM 744 C CA . PRO A 1 95 ? -8.852 -24.484 -2.557 1 98.38 95 PRO A CA 1
ATOM 745 C C . PRO A 1 95 ? -9.734 -23.828 -1.499 1 98.38 95 PRO A C 1
ATOM 747 O O . PRO A 1 95 ? -9.25 -23.016 -0.706 1 98.38 95 PRO A O 1
ATOM 750 N N . ALA A 1 96 ? -10.977 -24.203 -1.492 1 98.44 96 ALA A N 1
ATOM 751 C CA . ALA A 1 96 ? -11.945 -23.609 -0.571 1 98.44 96 ALA A CA 1
ATOM 752 C C . ALA A 1 96 ? -11.508 -23.812 0.879 1 98.44 96 ALA A C 1
ATOM 754 O O . ALA A 1 96 ? -11.672 -22.906 1.709 1 98.44 96 ALA A O 1
ATOM 755 N N . ALA A 1 97 ? -10.984 -24.938 1.183 1 98.44 97 ALA A N 1
ATOM 756 C CA . ALA A 1 97 ? -10.547 -25.234 2.545 1 98.44 97 ALA A CA 1
ATOM 757 C C . ALA A 1 97 ? -9.398 -24.312 2.959 1 98.44 97 ALA A C 1
ATOM 759 O O . ALA A 1 97 ? -9.336 -23.875 4.109 1 98.44 97 ALA A O 1
ATOM 760 N N . ALA A 1 98 ? -8.508 -24.062 2.02 1 98.69 98 ALA A N 1
ATOM 761 C CA . ALA A 1 98 ? -7.406 -23.141 2.301 1 98.69 98 ALA A CA 1
ATOM 762 C C . ALA A 1 98 ? -7.922 -21.719 2.523 1 98.69 98 ALA A C 1
ATOM 764 O O . ALA A 1 98 ? -7.484 -21.031 3.447 1 98.69 98 ALA A O 1
ATOM 765 N N . ALA A 1 99 ? -8.844 -21.297 1.665 1 98.69 99 ALA A N 1
ATOM 766 C CA . ALA A 1 99 ? -9.438 -19.969 1.818 1 98.69 99 ALA A CA 1
ATOM 767 C C . ALA A 1 99 ? -10.109 -19.828 3.182 1 98.69 99 ALA A C 1
ATOM 769 O O . ALA A 1 99 ? -9.969 -18.797 3.844 1 98.69 99 ALA A O 1
ATOM 770 N N . GLU A 1 100 ? -10.82 -20.828 3.621 1 98.56 100 GLU A N 1
ATOM 771 C CA . GLU A 1 100 ? -11.5 -20.781 4.914 1 98.56 100 GLU A CA 1
ATOM 772 C C . GLU A 1 100 ? -10.492 -20.75 6.062 1 98.56 100 GLU A C 1
ATOM 774 O O . GLU A 1 100 ? -10.703 -20.031 7.047 1 98.56 100 GLU A O 1
ATOM 779 N N . ALA A 1 101 ? -9.453 -21.5 5.941 1 98.75 101 ALA A N 1
ATOM 780 C CA . ALA A 1 101 ? -8.398 -21.469 6.949 1 98.75 101 ALA A CA 1
ATOM 781 C C . ALA A 1 101 ? -7.781 -20.078 7.047 1 98.75 101 ALA A C 1
ATOM 783 O O . ALA A 1 101 ? -7.531 -19.578 8.148 1 98.75 101 ALA A O 1
ATOM 784 N N . ILE A 1 102 ? -7.555 -19.453 5.914 1 98.75 102 ILE A N 1
ATOM 785 C CA . ILE A 1 102 ? -7.008 -18.094 5.875 1 98.75 102 ILE A CA 1
ATOM 786 C C . ILE A 1 102 ? -7.977 -17.125 6.551 1 98.75 102 ILE A C 1
ATOM 788 O O . ILE A 1 102 ? -7.566 -16.297 7.359 1 98.75 102 ILE A O 1
ATOM 792 N N . ARG A 1 103 ? -9.258 -17.25 6.262 1 98.44 103 ARG A N 1
ATOM 793 C CA . ARG A 1 103 ? -10.273 -16.359 6.828 1 98.44 103 ARG A CA 1
ATOM 794 C C . ARG A 1 103 ? -10.289 -16.453 8.352 1 98.44 103 ARG A C 1
ATOM 796 O O . ARG A 1 103 ? -10.391 -15.43 9.039 1 98.44 103 ARG A O 1
ATOM 803 N N . THR A 1 104 ? -10.078 -17.672 8.906 1 97.94 104 THR A N 1
ATOM 804 C CA . THR A 1 104 ? -10.258 -17.922 10.328 1 97.94 104 THR A CA 1
ATOM 805 C C . THR A 1 104 ? -8.93 -17.797 11.07 1 97.94 104 THR A C 1
ATOM 807 O O . THR A 1 104 ? -8.898 -17.859 12.305 1 97.94 104 THR A O 1
ATOM 810 N N . GLY A 1 105 ? -7.805 -17.703 10.344 1 97.12 105 GLY A N 1
ATOM 811 C CA . GLY A 1 105 ? -6.496 -17.609 10.969 1 97.12 105 GLY A CA 1
ATOM 812 C C . GLY A 1 105 ? -5.898 -18.969 11.312 1 97.12 105 GLY A C 1
ATOM 813 O O . GLY A 1 105 ? -4.926 -19.047 12.062 1 97.12 105 GLY A O 1
ATOM 814 N N . ALA A 1 106 ? -6.527 -20.062 10.781 1 97.44 106 ALA A N 1
ATOM 815 C CA . ALA A 1 106 ? -5.957 -21.391 10.922 1 97.44 106 ALA A CA 1
ATOM 816 C C . ALA A 1 106 ? -4.84 -21.625 9.906 1 97.44 106 ALA A C 1
ATOM 818 O O . ALA A 1 106 ? -4.695 -20.859 8.953 1 97.44 106 ALA A O 1
ATOM 819 N N . ALA A 1 107 ? -4.023 -22.641 10.117 1 96.31 107 ALA A N 1
ATOM 820 C CA . ALA A 1 107 ? -2.969 -22.984 9.172 1 96.31 107 ALA A CA 1
ATOM 821 C C . ALA A 1 107 ? -3.539 -23.703 7.953 1 96.31 107 ALA A C 1
ATOM 823 O O . ALA A 1 107 ? -4.09 -24.797 8.078 1 96.31 107 ALA A O 1
ATOM 824 N N . PRO A 1 108 ? -3.387 -23.109 6.824 1 97.88 108 PRO A N 1
ATOM 825 C CA . PRO A 1 108 ? -3.898 -23.797 5.645 1 97.88 108 PRO A CA 1
ATOM 826 C C . PRO A 1 108 ? -2.994 -24.953 5.207 1 97.88 108 PRO A C 1
ATOM 828 O O . PRO A 1 108 ? -1.796 -24.953 5.496 1 97.88 108 PRO A O 1
ATOM 831 N N . SER A 1 109 ? -3.615 -25.938 4.543 1 95.88 109 SER A N 1
ATOM 832 C CA . SER A 1 109 ? -2.904 -27 3.852 1 95.88 109 SER A CA 1
ATOM 833 C C . SER A 1 109 ? -3.047 -26.875 2.338 1 95.88 109 SER A C 1
ATOM 835 O O . SER A 1 109 ? -4.133 -26.578 1.835 1 95.88 109 SER A O 1
ATOM 837 N N . PHE A 1 110 ? -1.882 -27.016 1.744 1 97.06 110 PHE A N 1
ATOM 838 C CA . PHE A 1 110 ? -1.892 -26.891 0.291 1 97.06 110 PHE A CA 1
ATOM 839 C C . PHE A 1 110 ? -1.362 -28.156 -0.363 1 97.06 110 PHE A C 1
ATOM 841 O O . PHE A 1 110 ? -0.378 -28.734 0.101 1 97.06 110 PHE A O 1
ATOM 848 N N . ASP A 1 111 ? -2.049 -28.578 -1.41 1 95.75 111 ASP A N 1
ATOM 849 C CA . ASP A 1 111 ? -1.513 -29.672 -2.213 1 95.75 111 ASP A CA 1
ATOM 850 C C . ASP A 1 111 ? -0.47 -29.156 -3.207 1 95.75 111 ASP A C 1
ATOM 852 O O . ASP A 1 111 ? 0.439 -29.906 -3.59 1 95.75 111 ASP A O 1
ATOM 856 N N . ASP A 1 112 ? -0.631 -27.922 -3.625 1 97.75 112 ASP A N 1
ATOM 857 C CA . ASP A 1 112 ? 0.256 -27.312 -4.609 1 97.75 112 ASP A CA 1
ATOM 858 C C . ASP A 1 112 ? 1.361 -26.516 -3.928 1 97.75 112 ASP A C 1
ATOM 860 O O . ASP A 1 112 ? 1.084 -25.641 -3.104 1 97.75 112 ASP A O 1
ATOM 864 N N . ALA A 1 113 ? 2.598 -26.734 -4.273 1 98.31 113 ALA A N 1
ATOM 865 C CA . ALA A 1 113 ? 3.76 -26.125 -3.643 1 98.31 113 ALA A CA 1
ATOM 866 C C . ALA A 1 113 ? 3.791 -24.609 -3.902 1 98.31 113 ALA A C 1
ATOM 868 O O . ALA A 1 113 ? 4.262 -23.844 -3.064 1 98.31 113 ALA A O 1
ATOM 869 N N . ASP A 1 114 ? 3.277 -24.203 -5.105 1 98.75 114 ASP A N 1
ATOM 870 C CA . ASP A 1 114 ? 3.248 -22.766 -5.402 1 98.75 114 ASP A CA 1
ATOM 871 C C . ASP A 1 114 ? 2.295 -22.031 -4.465 1 98.75 114 ASP A C 1
ATOM 873 O O . ASP A 1 114 ? 2.6 -20.922 -4.004 1 98.75 114 ASP A O 1
ATOM 877 N N . ASP A 1 115 ? 1.129 -22.672 -4.211 1 98.81 115 ASP A N 1
ATOM 878 C CA . ASP A 1 115 ? 0.19 -22.078 -3.262 1 98.81 115 ASP A CA 1
ATOM 879 C C . ASP A 1 115 ? 0.836 -21.906 -1.889 1 98.81 115 ASP A C 1
ATOM 881 O O . ASP A 1 115 ? 0.73 -20.828 -1.28 1 98.81 115 ASP A O 1
ATOM 885 N N . ALA A 1 116 ? 1.491 -22.922 -1.424 1 98.81 116 ALA A N 1
ATOM 886 C CA . ALA A 1 116 ? 2.15 -22.906 -0.121 1 98.81 116 ALA A CA 1
ATOM 887 C C . ALA A 1 116 ? 3.23 -21.828 -0.073 1 98.81 116 ALA A C 1
ATOM 889 O O . ALA A 1 116 ? 3.393 -21.141 0.943 1 98.81 116 ALA A O 1
ATOM 890 N N . LEU A 1 117 ? 3.939 -21.672 -1.161 1 98.88 117 LEU A N 1
ATOM 891 C CA . LEU A 1 117 ? 5.02 -20.703 -1.239 1 98.88 117 LEU A CA 1
ATOM 892 C C . LEU A 1 117 ? 4.469 -19.281 -1.179 1 98.88 117 LEU A C 1
ATOM 894 O O . LEU A 1 117 ? 4.992 -18.438 -0.446 1 98.88 117 LEU A O 1
ATOM 898 N N . ILE A 1 118 ? 3.389 -19 -1.922 1 98.94 118 ILE A N 1
ATOM 899 C CA . ILE A 1 118 ? 2.775 -17.688 -1.925 1 98.94 118 ILE A CA 1
ATOM 900 C C . ILE A 1 118 ? 2.225 -17.359 -0.537 1 98.94 118 ILE A C 1
ATOM 902 O O . ILE A 1 118 ? 2.42 -16.266 -0.021 1 98.94 118 ILE A O 1
ATOM 906 N N . PHE A 1 119 ? 1.554 -18.297 0.052 1 98.94 119 PHE A N 1
ATOM 907 C CA . PHE A 1 119 ? 1.012 -18.109 1.393 1 98.94 119 PHE A CA 1
ATOM 908 C C . PHE A 1 119 ? 2.125 -17.812 2.391 1 98.94 119 PHE A C 1
ATOM 910 O O . PHE A 1 119 ? 2.018 -16.875 3.189 1 98.94 119 PHE A O 1
ATOM 917 N N . ARG A 1 120 ? 3.197 -18.578 2.389 1 98.88 120 ARG A N 1
ATOM 918 C CA . ARG A 1 120 ? 4.328 -18.406 3.295 1 98.88 120 ARG A CA 1
ATOM 919 C C . ARG A 1 120 ? 4.98 -17.031 3.09 1 98.88 120 ARG A C 1
ATOM 921 O O . ARG A 1 120 ? 5.277 -16.328 4.059 1 98.88 120 ARG A O 1
ATOM 928 N N . PHE A 1 121 ? 5.172 -16.688 1.854 1 98.94 121 PHE A N 1
ATOM 929 C CA . PHE A 1 121 ? 5.785 -15.406 1.516 1 98.94 121 PHE A CA 1
ATOM 930 C C . PHE A 1 121 ? 4.973 -14.25 2.092 1 98.94 121 PHE A C 1
ATOM 932 O O . PHE A 1 121 ? 5.512 -13.414 2.818 1 98.94 121 PHE A O 1
ATOM 939 N N . ALA A 1 122 ? 3.67 -14.219 1.771 1 98.94 122 ALA A N 1
ATOM 940 C CA . ALA A 1 122 ? 2.799 -13.148 2.238 1 98.94 122 ALA A CA 1
ATOM 941 C C . ALA A 1 122 ? 2.699 -13.141 3.762 1 98.94 122 ALA A C 1
ATOM 943 O O . ALA A 1 122 ? 2.758 -12.078 4.391 1 98.94 122 ALA A O 1
ATOM 944 N N . THR A 1 123 ? 2.623 -14.289 4.371 1 98.75 123 THR A N 1
ATOM 945 C CA . THR A 1 123 ? 2.459 -14.414 5.816 1 98.75 123 THR A CA 1
ATOM 946 C C . THR A 1 123 ? 3.717 -13.953 6.543 1 98.75 123 THR A C 1
ATOM 948 O O . THR A 1 123 ? 3.637 -13.195 7.516 1 98.75 123 THR A O 1
ATOM 951 N N . GLU A 1 124 ? 4.906 -14.406 6.086 1 98.81 124 GLU A N 1
ATOM 952 C CA . GLU A 1 124 ? 6.152 -13.938 6.684 1 98.81 124 GLU A CA 1
ATOM 953 C C . GLU A 1 124 ? 6.266 -12.422 6.621 1 98.81 124 GLU A C 1
ATOM 955 O O . GLU A 1 124 ? 6.641 -11.781 7.602 1 98.81 124 GLU A O 1
ATOM 960 N N . LEU A 1 125 ? 5.914 -11.875 5.453 1 98.88 125 LEU A N 1
ATOM 961 C CA . LEU A 1 125 ? 6.031 -10.43 5.277 1 98.88 125 LEU A CA 1
ATOM 962 C C . LEU A 1 125 ? 5.141 -9.688 6.266 1 98.88 125 LEU A C 1
ATOM 964 O O . LEU A 1 125 ? 5.59 -8.758 6.938 1 98.88 125 LEU A O 1
ATOM 968 N N . TYR A 1 126 ? 3.871 -10.086 6.395 1 98.69 126 TYR A N 1
ATOM 969 C CA . TYR A 1 126 ? 2.93 -9.383 7.258 1 98.69 126 TYR A CA 1
ATOM 970 C C . TYR A 1 126 ? 3.273 -9.594 8.727 1 98.69 126 TYR A C 1
ATOM 972 O O . TYR A 1 126 ? 3.104 -8.695 9.547 1 98.69 126 TYR A O 1
ATOM 980 N N . GLU A 1 127 ? 3.816 -10.758 9.109 1 98 127 GLU A N 1
ATOM 981 C CA . GLU A 1 127 ? 4.039 -11.094 10.516 1 98 127 GLU A CA 1
ATOM 982 C C . GLU A 1 127 ? 5.379 -10.547 11.008 1 98 127 GLU A C 1
ATOM 984 O O . GLU A 1 127 ? 5.484 -10.094 12.141 1 98 127 GLU A O 1
ATOM 989 N N . THR A 1 128 ? 6.387 -10.602 10.164 1 98.19 128 THR A N 1
ATOM 990 C CA . THR A 1 128 ? 7.727 -10.273 10.641 1 98.19 128 THR A CA 1
ATOM 991 C C . THR A 1 128 ? 8.227 -8.977 10 1 98.19 128 THR A C 1
ATOM 993 O O . THR A 1 128 ? 9.281 -8.461 10.375 1 98.19 128 THR A O 1
ATOM 996 N N . LYS A 1 129 ? 7.465 -8.461 9 1 98.62 129 LYS A N 1
ATOM 997 C CA . LYS A 1 129 ? 7.828 -7.277 8.219 1 98.62 129 LYS A CA 1
ATOM 998 C C . LYS A 1 129 ? 9 -7.566 7.293 1 98.62 129 LYS A C 1
ATOM 1000 O O . LYS A 1 129 ? 9.555 -6.652 6.68 1 98.62 129 LYS A O 1
ATOM 1005 N N . ARG A 1 130 ? 9.375 -8.859 7.227 1 98.19 130 ARG A N 1
ATOM 1006 C CA . ARG A 1 130 ? 10.445 -9.359 6.367 1 98.19 130 ARG A CA 1
ATOM 1007 C C . ARG A 1 130 ? 10.047 -10.688 5.727 1 98.19 130 ARG A C 1
ATOM 1009 O O . ARG A 1 130 ? 8.984 -11.234 6.02 1 98.19 130 ARG A O 1
ATOM 1016 N N . VAL A 1 131 ? 10.812 -11.109 4.824 1 98.75 131 VAL A N 1
ATOM 1017 C CA . VAL A 1 131 ? 10.727 -12.445 4.25 1 98.75 131 VAL A CA 1
ATOM 1018 C C . VAL A 1 131 ? 12.062 -13.164 4.422 1 98.75 131 VAL A C 1
ATOM 1020 O O . VAL A 1 131 ? 13.125 -12.602 4.125 1 98.75 131 VAL A O 1
ATOM 1023 N N . SER A 1 132 ? 12.031 -14.328 4.996 1 98.62 132 SER A N 1
ATOM 1024 C CA . SER A 1 132 ? 13.25 -15.07 5.266 1 98.62 132 SER A CA 1
ATOM 1025 C C . SER A 1 132 ? 14.031 -15.344 3.982 1 98.62 132 SER A C 1
ATOM 1027 O O . SER A 1 132 ? 13.453 -15.352 2.893 1 98.62 132 SER A O 1
ATOM 1029 N N . ASP A 1 133 ? 15.328 -15.602 4.152 1 98.44 133 ASP A N 1
ATOM 1030 C CA . ASP A 1 133 ? 16.156 -15.945 3.006 1 98.44 133 ASP A CA 1
ATOM 1031 C C . ASP A 1 133 ? 15.633 -17.188 2.291 1 98.44 133 ASP A C 1
ATOM 1033 O O . ASP A 1 133 ? 15.586 -17.234 1.061 1 98.44 133 ASP A O 1
ATOM 1037 N N . ALA A 1 134 ? 15.18 -18.172 3.047 1 98.75 134 ALA A N 1
ATOM 1038 C CA . ALA A 1 134 ? 14.695 -19.422 2.473 1 98.75 134 ALA A CA 1
ATOM 1039 C C . ALA A 1 134 ? 13.453 -19.188 1.617 1 98.75 134 ALA A C 1
ATOM 1041 O O . ALA A 1 134 ? 13.367 -19.688 0.492 1 98.75 134 ALA A O 1
ATOM 1042 N N . THR A 1 135 ? 12.492 -18.453 2.137 1 98.88 135 THR A N 1
ATOM 1043 C CA . THR A 1 135 ? 11.258 -18.156 1.415 1 98.88 135 THR A CA 1
ATOM 1044 C C . THR A 1 135 ? 11.539 -17.297 0.187 1 98.88 135 THR A C 1
ATOM 1046 O O . THR A 1 135 ? 11.016 -17.562 -0.896 1 98.88 135 THR A O 1
ATOM 1049 N N . TYR A 1 136 ? 12.398 -16.312 0.337 1 98.88 136 TYR A N 1
ATOM 1050 C CA . TYR A 1 136 ? 12.766 -15.43 -0.765 1 98.88 136 TYR A CA 1
ATOM 1051 C C . TYR A 1 136 ? 13.445 -16.203 -1.883 1 98.88 136 TYR A C 1
ATOM 1053 O O . TYR A 1 136 ? 13.062 -16.094 -3.051 1 98.88 136 TYR A O 1
ATOM 1061 N N . ASP A 1 137 ? 14.383 -16.984 -1.493 1 98.81 137 ASP A N 1
ATOM 1062 C CA . ASP A 1 137 ? 15.133 -17.766 -2.475 1 98.81 137 ASP A CA 1
ATOM 1063 C C . ASP A 1 137 ? 14.219 -18.719 -3.234 1 98.81 137 ASP A C 1
ATOM 1065 O O . ASP A 1 137 ? 14.352 -18.891 -4.449 1 98.81 137 ASP A O 1
ATOM 1069 N N . ALA A 1 138 ? 13.32 -19.359 -2.541 1 98.94 138 ALA A N 1
ATOM 1070 C CA . ALA A 1 138 ? 12.375 -20.266 -3.18 1 98.94 138 ALA A CA 1
ATOM 1071 C C . ALA A 1 138 ? 11.484 -19.516 -4.168 1 98.94 138 ALA A C 1
ATOM 1073 O O . ALA A 1 138 ? 11.211 -20.016 -5.266 1 98.94 138 ALA A O 1
ATOM 1074 N N . ALA A 1 139 ? 11.039 -18.328 -3.812 1 98.94 139 ALA A N 1
ATOM 1075 C CA . ALA A 1 139 ? 10.18 -17.531 -4.68 1 98.94 139 ALA A CA 1
ATOM 1076 C C . ALA A 1 139 ? 10.922 -17.094 -5.938 1 98.94 139 ALA A C 1
ATOM 1078 O O . ALA A 1 139 ? 10.383 -17.172 -7.043 1 98.94 139 ALA A O 1
ATOM 1079 N N . VAL A 1 140 ? 12.141 -16.641 -5.758 1 98.81 140 VAL A N 1
ATOM 1080 C CA . VAL A 1 140 ? 12.922 -16.172 -6.898 1 98.81 140 VAL A CA 1
ATOM 1081 C C . VAL A 1 140 ? 13.25 -17.359 -7.812 1 98.81 140 VAL A C 1
ATOM 1083 O O . VAL A 1 140 ? 13.188 -17.234 -9.039 1 98.81 140 VAL A O 1
ATOM 1086 N N . ALA A 1 141 ? 13.594 -18.484 -7.176 1 98.81 141 ALA A N 1
ATOM 1087 C CA . ALA A 1 141 ? 13.883 -19.672 -7.973 1 98.81 141 ALA A CA 1
ATOM 1088 C C . ALA A 1 141 ? 12.672 -20.094 -8.797 1 98.81 141 ALA A C 1
ATOM 1090 O O . ALA A 1 141 ? 12.805 -20.516 -9.945 1 98.81 141 ALA A O 1
ATOM 1091 N N . ARG A 1 142 ? 11.5 -19.938 -8.25 1 98.88 142 ARG A N 1
ATOM 1092 C CA . ARG A 1 142 ? 10.281 -20.438 -8.883 1 98.88 142 ARG A CA 1
ATOM 1093 C C . ARG A 1 142 ? 9.742 -19.438 -9.891 1 98.88 142 ARG A C 1
ATOM 1095 O O . ARG A 1 142 ? 9.266 -19.812 -10.961 1 98.88 142 ARG A O 1
ATOM 1102 N N . PHE A 1 143 ? 9.836 -18.094 -9.562 1 98.81 143 PHE A N 1
ATOM 1103 C CA . PHE A 1 143 ? 9.062 -17.141 -10.336 1 98.81 143 PHE A CA 1
ATOM 1104 C C . PHE A 1 143 ? 9.969 -16.109 -11 1 98.81 143 PHE A C 1
ATOM 1106 O O . PHE A 1 143 ? 9.547 -15.383 -11.898 1 98.81 143 PHE A O 1
ATOM 1113 N N . GLY A 1 144 ? 11.25 -15.977 -10.555 1 98.44 144 GLY A N 1
ATOM 1114 C CA . GLY A 1 144 ? 12.156 -14.953 -11.047 1 98.44 144 GLY A CA 1
ATOM 1115 C C . GLY A 1 144 ? 12.016 -13.633 -10.32 1 98.44 144 GLY A C 1
ATOM 1116 O O . GLY A 1 144 ? 11 -13.375 -9.664 1 98.44 144 GLY A O 1
ATOM 1117 N N . HIS A 1 145 ? 13.016 -12.773 -10.445 1 98.12 145 HIS A N 1
ATOM 1118 C CA . HIS A 1 145 ? 13.094 -11.516 -9.719 1 98.12 145 HIS A CA 1
ATOM 1119 C C . HIS A 1 145 ? 11.922 -10.602 -10.062 1 98.12 145 HIS A C 1
ATOM 1121 O O . HIS A 1 145 ? 11.281 -10.047 -9.164 1 98.12 145 HIS A O 1
ATOM 1127 N N . ARG A 1 146 ? 11.641 -10.531 -11.359 1 98.25 146 ARG A N 1
ATOM 1128 C CA . ARG A 1 146 ? 10.602 -9.609 -11.805 1 98.25 146 ARG A CA 1
ATOM 1129 C C . ARG A 1 146 ? 9.258 -9.953 -11.188 1 98.25 146 ARG A C 1
ATOM 1131 O O . ARG A 1 146 ? 8.57 -9.078 -10.648 1 98.25 146 ARG A O 1
ATOM 1138 N N . VAL A 1 147 ? 8.875 -11.156 -11.18 1 98.88 147 VAL A N 1
ATOM 1139 C CA . VAL A 1 147 ? 7.574 -11.586 -10.68 1 98.88 147 VAL A CA 1
ATOM 1140 C C . VAL A 1 147 ? 7.531 -11.445 -9.164 1 98.88 147 VAL A C 1
ATOM 1142 O O . VAL A 1 147 ? 6.492 -11.109 -8.594 1 98.88 147 VAL A O 1
ATOM 1145 N N . VAL A 1 148 ? 8.648 -11.609 -8.461 1 98.88 148 VAL A N 1
ATOM 1146 C CA . VAL A 1 148 ? 8.695 -11.445 -7.008 1 98.88 148 VAL A CA 1
ATOM 1147 C C . VAL A 1 148 ? 8.555 -9.969 -6.645 1 98.88 148 VAL A C 1
ATOM 1149 O O . VAL A 1 148 ? 7.871 -9.625 -5.68 1 98.88 148 VAL A O 1
ATOM 1152 N N . VAL A 1 149 ? 9.156 -9.07 -7.449 1 98.81 149 VAL A N 1
ATOM 1153 C CA . VAL A 1 149 ? 8.969 -7.633 -7.254 1 98.81 149 VAL A CA 1
ATOM 1154 C C . VAL A 1 149 ? 7.488 -7.285 -7.406 1 98.81 149 VAL A C 1
ATOM 1156 O O . VAL A 1 149 ? 6.926 -6.562 -6.582 1 98.81 149 VAL A O 1
ATOM 1159 N N . ASN A 1 150 ? 6.875 -7.859 -8.422 1 98.94 150 ASN A N 1
ATOM 1160 C CA . ASN A 1 150 ? 5.461 -7.621 -8.68 1 98.94 150 ASN A CA 1
ATOM 1161 C C . ASN A 1 150 ? 4.586 -8.18 -7.562 1 98.94 150 ASN A C 1
ATOM 1163 O O . ASN A 1 150 ? 3.562 -7.59 -7.211 1 98.94 150 ASN A O 1
ATOM 1167 N N . LEU A 1 151 ? 4.992 -9.289 -6.973 1 98.94 151 LEU A N 1
ATOM 1168 C CA . LEU A 1 151 ? 4.266 -9.883 -5.855 1 98.94 151 LEU A CA 1
ATOM 1169 C C . LEU A 1 151 ? 4.277 -8.961 -4.645 1 98.94 151 LEU A C 1
ATOM 1171 O O . LEU A 1 151 ? 3.246 -8.742 -4.008 1 98.94 151 LEU A O 1
ATOM 1175 N N . VAL A 1 152 ? 5.383 -8.367 -4.34 1 98.94 152 VAL A N 1
ATOM 1176 C CA . VAL A 1 152 ? 5.492 -7.461 -3.203 1 98.94 152 VAL A CA 1
ATOM 1177 C C . VAL A 1 152 ? 4.621 -6.227 -3.443 1 98.94 152 VAL A C 1
ATOM 1179 O O . VAL A 1 152 ? 3.92 -5.773 -2.537 1 98.94 152 VAL A O 1
ATOM 1182 N N . ALA A 1 153 ? 4.648 -5.758 -4.703 1 98.94 153 ALA A N 1
ATOM 1183 C CA . ALA A 1 153 ? 3.812 -4.609 -5.055 1 98.94 153 ALA A CA 1
ATOM 1184 C C . ALA A 1 153 ? 2.33 -4.953 -4.93 1 98.94 153 ALA A C 1
ATOM 1186 O O . ALA A 1 153 ? 1.534 -4.129 -4.473 1 98.94 153 ALA A O 1
ATOM 1187 N N . LEU A 1 154 ? 1.984 -6.16 -5.359 1 98.94 154 LEU A N 1
ATOM 1188 C CA . LEU A 1 154 ? 0.606 -6.625 -5.238 1 98.94 154 LEU A CA 1
ATOM 1189 C C . LEU A 1 154 ? 0.164 -6.641 -3.781 1 98.94 154 LEU A C 1
ATOM 1191 O O . LEU A 1 154 ? -0.921 -6.156 -3.451 1 98.94 154 LEU A O 1
ATOM 1195 N N . LEU A 1 155 ? 1 -7.137 -2.9 1 98.94 155 LEU A N 1
ATOM 1196 C CA . LEU A 1 155 ? 0.681 -7.18 -1.477 1 98.94 155 LEU A CA 1
ATOM 1197 C C . LEU A 1 155 ? 0.521 -5.77 -0.913 1 98.94 155 LEU A C 1
ATOM 1199 O O . LEU A 1 155 ? -0.424 -5.5 -0.168 1 98.94 155 LEU A O 1
ATOM 1203 N N . GLY A 1 156 ? 1.428 -4.883 -1.286 1 98.94 156 GLY A N 1
ATOM 1204 C CA . GLY A 1 156 ? 1.344 -3.5 -0.84 1 98.94 156 GLY A CA 1
ATOM 1205 C C . GLY A 1 156 ? 0.124 -2.773 -1.373 1 98.94 156 GLY A C 1
ATOM 1206 O O . GLY A 1 156 ? -0.541 -2.041 -0.637 1 98.94 156 GLY A O 1
ATOM 1207 N N . TYR A 1 157 ? -0.163 -2.98 -2.625 1 98.94 157 TYR A N 1
ATOM 1208 C CA . TYR A 1 157 ? -1.303 -2.314 -3.244 1 98.94 157 TYR A CA 1
ATOM 1209 C C . TYR A 1 157 ? -2.611 -2.76 -2.602 1 98.94 157 TYR A C 1
ATOM 1211 O O . TYR A 1 157 ? -3.479 -1.933 -2.307 1 98.94 157 TYR A O 1
ATOM 1219 N N . TYR A 1 158 ? -2.748 -3.986 -2.365 1 98.94 158 TYR A N 1
ATOM 1220 C CA . TYR A 1 158 ? -4.02 -4.453 -1.827 1 98.94 158 TYR A CA 1
ATOM 1221 C C . TYR A 1 158 ? -4.125 -4.156 -0.336 1 98.94 158 TYR A C 1
ATOM 1223 O O . TYR A 1 158 ? -5.223 -4.125 0.223 1 98.94 158 TYR A O 1
ATOM 1231 N N . ALA A 1 159 ? -2.986 -3.912 0.344 1 98.94 159 ALA A N 1
ATOM 1232 C CA . ALA A 1 159 ? -3.068 -3.305 1.669 1 98.94 159 ALA A CA 1
ATOM 1233 C C . ALA A 1 159 ? -3.635 -1.89 1.59 1 98.94 159 ALA A C 1
ATOM 1235 O O . ALA A 1 159 ? -4.469 -1.5 2.412 1 98.94 159 ALA A O 1
ATOM 1236 N N . LEU A 1 160 ? -3.18 -1.114 0.586 1 98.94 160 LEU A N 1
ATOM 1237 C CA . LEU A 1 160 ? -3.709 0.225 0.353 1 98.94 160 LEU A CA 1
ATOM 1238 C C . LEU A 1 160 ? -5.211 0.178 0.091 1 98.94 160 LEU A C 1
ATOM 1240 O O . LEU A 1 160 ? -5.965 0.989 0.634 1 98.94 160 LEU A O 1
ATOM 1244 N N . VAL A 1 161 ? -5.656 -0.803 -0.67 1 98.88 161 VAL A N 1
ATOM 1245 C CA . VAL A 1 161 ? -7.07 -0.994 -0.966 1 98.88 161 VAL A CA 1
ATOM 1246 C C . VAL A 1 161 ? -7.824 -1.349 0.314 1 98.88 161 VAL A C 1
ATOM 1248 O O . VAL A 1 161 ? -8.859 -0.753 0.617 1 98.88 161 VAL A O 1
ATOM 1251 N N . ALA A 1 162 ? -7.293 -2.262 1.099 1 98.88 162 ALA A N 1
ATOM 1252 C CA . ALA A 1 162 ? -7.93 -2.693 2.342 1 98.88 162 ALA A CA 1
ATOM 1253 C C . ALA A 1 162 ? -8.055 -1.532 3.324 1 98.88 162 ALA A C 1
ATOM 1255 O O . ALA A 1 162 ? -9.102 -1.36 3.959 1 98.88 162 ALA A O 1
ATOM 1256 N N . MET A 1 163 ? -6.98 -0.739 3.457 1 98.88 163 MET A N 1
ATOM 1257 C CA . MET A 1 163 ? -7.016 0.439 4.32 1 98.88 163 MET A CA 1
ATOM 1258 C C . MET A 1 163 ? -8.148 1.378 3.912 1 98.88 163 MET A C 1
ATOM 1260 O O . MET A 1 163 ? -8.891 1.873 4.766 1 98.88 163 MET A O 1
ATOM 1264 N N . THR A 1 164 ? -8.234 1.607 2.613 1 98.88 164 THR A N 1
ATOM 1265 C CA . THR A 1 164 ? -9.273 2.492 2.098 1 98.88 164 THR A CA 1
ATOM 1266 C C . THR A 1 164 ? -10.664 1.957 2.441 1 98.88 164 THR A C 1
ATOM 1268 O O . THR A 1 164 ? -11.484 2.668 3.029 1 98.88 164 THR A O 1
ATOM 1271 N N . LEU A 1 165 ? -10.883 0.71 2.131 1 98.69 165 LEU A N 1
ATOM 1272 C CA . LEU A 1 165 ? -12.188 0.092 2.357 1 98.69 165 LEU A CA 1
ATOM 1273 C C . LEU A 1 165 ? -12.531 0.089 3.842 1 98.69 165 LEU A C 1
ATOM 1275 O O . LEU A 1 165 ? -13.68 0.341 4.215 1 98.69 165 LEU A O 1
ATOM 1279 N N . ASN A 1 166 ? -11.57 -0.176 4.695 1 98.56 166 ASN A N 1
ATOM 1280 C CA . ASN A 1 166 ? -11.789 -0.225 6.137 1 98.56 166 ASN A CA 1
ATOM 1281 C C . ASN A 1 166 ? -12.078 1.16 6.707 1 98.56 166 ASN A C 1
ATOM 1283 O O . ASN A 1 166 ? -13.031 1.336 7.473 1 98.56 166 ASN A O 1
ATOM 1287 N N . VAL A 1 167 ? -11.273 2.152 6.355 1 98.81 167 VAL A N 1
ATOM 1288 C CA . VAL A 1 167 ? -11.383 3.477 6.957 1 98.81 167 VAL A CA 1
ATOM 1289 C C . VAL A 1 167 ? -12.711 4.113 6.57 1 98.81 167 VAL A C 1
ATOM 1291 O O . VAL A 1 167 ? -13.367 4.758 7.398 1 98.81 167 VAL A O 1
ATOM 1294 N N . PHE A 1 168 ? -13.164 3.867 5.348 1 98.31 168 PHE A N 1
ATOM 1295 C CA . PHE A 1 168 ? -14.336 4.59 4.867 1 98.31 168 PHE A CA 1
ATOM 1296 C C . PHE A 1 168 ? -15.578 3.715 4.945 1 98.31 168 PHE A C 1
ATOM 1298 O O . PHE A 1 168 ? -16.625 4.059 4.387 1 98.31 168 PHE A O 1
ATOM 1305 N N . ASP A 1 169 ? -15.445 2.561 5.637 1 96.31 169 ASP A N 1
ATOM 1306 C CA . ASP A 1 169 ? -16.562 1.663 5.914 1 96.31 169 ASP A CA 1
ATOM 1307 C C . ASP A 1 169 ? -17.312 1.307 4.633 1 96.31 169 ASP A C 1
ATOM 1309 O O . ASP A 1 169 ? -18.531 1.468 4.559 1 96.31 169 ASP A O 1
ATOM 1313 N N . MET A 1 170 ? -16.531 0.915 3.67 1 95.5 170 MET A N 1
ATOM 1314 C CA . MET A 1 170 ? -17.109 0.539 2.383 1 95.5 170 MET A CA 1
ATOM 1315 C C . MET A 1 170 ? -17.484 -0.942 2.363 1 95.5 170 MET A C 1
ATOM 1317 O O . MET A 1 170 ? -16.734 -1.776 2.885 1 95.5 170 MET A O 1
ATOM 1321 N N . ARG A 1 171 ? -18.594 -1.176 1.778 1 93.69 171 ARG A N 1
ATOM 1322 C CA . ARG A 1 171 ? -19.047 -2.551 1.601 1 93.69 171 ARG A CA 1
ATOM 1323 C C . ARG A 1 171 ? -19.172 -2.902 0.121 1 93.69 171 ARG A C 1
ATOM 1325 O O . ARG A 1 171 ? -19.391 -2.021 -0.715 1 93.69 171 ARG A O 1
ATOM 1332 N N . ALA A 1 172 ? -18.938 -4.125 -0.175 1 93.06 172 ALA A N 1
ATOM 1333 C CA . ALA A 1 172 ? -19.062 -4.617 -1.545 1 93.06 172 ALA A CA 1
ATOM 1334 C C . ALA A 1 172 ? -20.531 -4.727 -1.946 1 93.06 172 ALA A C 1
ATOM 1336 O O . ALA A 1 172 ? -21.422 -4.828 -1.087 1 93.06 172 ALA A O 1
ATOM 1337 N N . ASP A 1 173 ? -20.75 -4.707 -3.229 1 89.62 173 ASP A N 1
ATOM 1338 C CA . ASP A 1 173 ? -22.094 -4.914 -3.756 1 89.62 173 ASP A CA 1
ATOM 1339 C C . ASP A 1 173 ? -22.641 -6.266 -3.318 1 89.62 173 ASP A C 1
ATOM 1341 O O . ASP A 1 173 ? -22 -7.297 -3.488 1 89.62 173 ASP A O 1
ATOM 1345 N N . GLY A 1 174 ? -23.828 -6.199 -2.688 1 89.81 174 GLY A N 1
ATOM 1346 C CA . GLY A 1 174 ? -24.5 -7.434 -2.326 1 89.81 174 GLY A CA 1
ATOM 1347 C C . GLY A 1 174 ? -23.984 -8.047 -1.042 1 89.81 174 GLY A C 1
ATOM 1348 O O . GLY A 1 174 ? -24.438 -9.125 -0.636 1 89.81 174 GLY A O 1
ATOM 1349 N N . GLN A 1 175 ? -23.094 -7.309 -0.404 1 94 175 GLN A N 1
ATOM 1350 C CA . GLN A 1 175 ? -22.516 -7.867 0.814 1 94 175 GLN A CA 1
ATOM 1351 C C . GLN A 1 175 ? -23.5 -7.812 1.971 1 94 175 GLN A C 1
ATOM 1353 O O . GLN A 1 175 ? -23.984 -6.734 2.334 1 94 175 GLN A O 1
ATOM 1358 N N . THR A 1 176 ? -23.75 -8.961 2.557 1 89.62 176 THR A N 1
ATOM 1359 C CA . THR A 1 176 ? -24.719 -9.039 3.645 1 89.62 176 THR A CA 1
ATOM 1360 C C . THR A 1 176 ? -24.078 -9.609 4.902 1 89.62 176 THR A C 1
ATOM 1362 O O . THR A 1 176 ? -24.578 -9.43 6.008 1 89.62 176 THR A O 1
ATOM 1365 N N . ALA A 1 177 ? -23.094 -10.398 4.691 1 90.88 177 ALA A N 1
ATOM 1366 C CA . ALA A 1 177 ? -22.406 -11.008 5.82 1 90.88 177 ALA A CA 1
ATOM 1367 C C . ALA A 1 177 ? -20.984 -10.438 5.957 1 90.88 177 ALA A C 1
ATOM 1369 O O . ALA A 1 177 ? -20.375 -10.031 4.965 1 90.88 177 ALA A O 1
ATOM 1370 N N . LEU A 1 178 ? -20.547 -10.375 7.191 1 94.38 178 LEU A N 1
ATOM 1371 C CA . LEU A 1 178 ? -19.188 -9.898 7.484 1 94.38 178 LEU A CA 1
ATOM 1372 C C . LEU A 1 178 ? -18.25 -11.07 7.758 1 94.38 178 LEU A C 1
ATOM 1374 O O . LEU A 1 178 ? -18.406 -11.773 8.758 1 94.38 178 LEU A O 1
ATOM 1378 N N . PRO A 1 179 ? -17.359 -11.234 6.938 1 94.69 179 PRO A N 1
ATOM 1379 C CA . PRO A 1 179 ? -16.469 -12.391 7.082 1 94.69 179 PRO A CA 1
ATOM 1380 C C . PRO A 1 179 ? -15.586 -12.297 8.32 1 94.69 179 PRO A C 1
ATOM 1382 O O . PRO A 1 179 ? -15.07 -13.312 8.797 1 94.69 179 PRO A O 1
ATOM 1385 N N . PHE A 1 180 ? -15.328 -11.062 8.828 1 96.81 180 PHE A N 1
ATOM 1386 C CA . PHE A 1 180 ? -14.414 -10.891 9.953 1 96.81 180 PHE A CA 1
ATOM 1387 C C . PHE A 1 180 ? -15.109 -10.195 11.109 1 96.81 180 PHE A C 1
ATOM 1389 O O . PHE A 1 180 ? -15.961 -9.336 10.906 1 96.81 180 PHE A O 1
ATOM 1396 N N . ALA A 1 181 ? -14.664 -10.547 12.312 1 90.81 181 ALA A N 1
ATOM 1397 C CA . ALA A 1 181 ? -15.102 -9.805 13.492 1 90.81 181 ALA A CA 1
ATOM 1398 C C . ALA A 1 181 ? -14.445 -8.422 13.539 1 90.81 181 ALA A C 1
ATOM 1400 O O . ALA A 1 181 ? -13.281 -8.273 13.164 1 90.81 181 ALA A O 1
ATOM 1401 N N . GLU A 1 182 ? -15.227 -7.383 13.93 1 83.94 182 GLU A N 1
ATOM 1402 C CA . GLU A 1 182 ? -14.672 -6.035 14.055 1 83.94 182 GLU A CA 1
ATOM 1403 C C . GLU A 1 182 ? -14.727 -5.551 15.5 1 83.94 182 GLU A C 1
ATOM 1405 O O . GLU A 1 182 ? -15.617 -5.945 16.25 1 83.94 182 GLU A O 1
ATOM 1410 N N . MET B 1 1 ? 21.422 -5.473 -0.798 1 84.25 1 MET B N 1
ATOM 1411 C CA . MET B 1 1 ? 20.188 -5.637 -1.549 1 84.25 1 MET B CA 1
ATOM 1412 C C . MET B 1 1 ? 20.109 -7.023 -2.174 1 84.25 1 MET B C 1
ATOM 1414 O O . MET B 1 1 ? 21.109 -7.547 -2.668 1 84.25 1 MET B O 1
ATOM 1418 N N . ARG B 1 2 ? 18.922 -7.629 -2.209 1 95.44 2 ARG B N 1
ATOM 1419 C CA . ARG B 1 2 ? 18.703 -8.992 -2.697 1 95.44 2 ARG B CA 1
ATOM 1420 C C . ARG B 1 2 ? 18.531 -9.008 -4.215 1 95.44 2 ARG B C 1
ATOM 1422 O O . ARG B 1 2 ? 18.688 -10.055 -4.848 1 95.44 2 ARG B O 1
ATOM 1429 N N . LEU B 1 3 ? 18.25 -7.871 -4.816 1 95.19 3 LEU B N 1
ATOM 1430 C CA . LEU B 1 3 ? 18.062 -7.781 -6.262 1 95.19 3 LEU B CA 1
ATOM 1431 C C . LEU B 1 3 ? 19.406 -7.539 -6.957 1 95.19 3 LEU B C 1
ATOM 1433 O O . LEU B 1 3 ? 20.328 -6.961 -6.367 1 95.19 3 LEU B O 1
ATOM 1437 N N . PRO B 1 4 ? 19.484 -8 -8.164 1 92.38 4 PRO B N 1
ATOM 1438 C CA . PRO B 1 4 ? 20.703 -7.688 -8.922 1 92.38 4 PRO B CA 1
ATOM 1439 C C . PRO B 1 4 ? 20.938 -6.184 -9.07 1 92.38 4 PRO B C 1
ATOM 1441 O O . PRO B 1 4 ? 19.969 -5.414 -9.141 1 92.38 4 PRO B O 1
ATOM 1444 N N . GLU B 1 5 ? 22.188 -5.848 -9.164 1 90.5 5 GLU B N 1
ATOM 1445 C CA . GLU B 1 5 ? 22.516 -4.438 -9.367 1 90.5 5 GLU B CA 1
ATOM 1446 C C . GLU B 1 5 ? 22.016 -3.938 -10.711 1 90.5 5 GLU B C 1
ATOM 1448 O O . GLU B 1 5 ? 22.109 -4.641 -11.719 1 90.5 5 GLU B O 1
ATOM 1453 N N . PHE B 1 6 ? 21.5 -2.803 -10.641 1 90.94 6 PHE B N 1
ATOM 1454 C CA . PHE B 1 6 ? 21.016 -2.191 -11.875 1 90.94 6 PHE B CA 1
ATOM 1455 C C . PHE B 1 6 ? 22.172 -1.541 -12.633 1 90.94 6 PHE B C 1
ATOM 1457 O O . PHE B 1 6 ? 23.031 -0.893 -12.039 1 90.94 6 PHE B O 1
ATOM 1464 N N . ASN B 1 7 ? 22.203 -1.844 -13.875 1 91.62 7 ASN B N 1
ATOM 1465 C CA . ASN B 1 7 ? 23.172 -1.264 -14.789 1 91.62 7 ASN B CA 1
ATOM 1466 C C . ASN B 1 7 ? 22.5 -0.487 -15.914 1 91.62 7 ASN B C 1
ATOM 1468 O O . ASN B 1 7 ? 21.891 -1.082 -16.797 1 91.62 7 ASN B O 1
ATOM 1472 N N . ARG B 1 8 ? 22.703 0.783 -15.93 1 90.88 8 ARG B N 1
ATOM 1473 C CA . ARG B 1 8 ? 22.031 1.644 -16.891 1 90.88 8 ARG B CA 1
ATOM 1474 C C . ARG B 1 8 ? 22.469 1.32 -18.312 1 90.88 8 ARG B C 1
ATOM 1476 O O . ARG B 1 8 ? 21.688 1.447 -19.266 1 90.88 8 ARG B O 1
ATOM 1483 N N . ASP B 1 9 ? 23.656 0.886 -18.469 1 93 9 ASP B N 1
ATOM 1484 C CA . ASP B 1 9 ? 24.203 0.61 -19.797 1 93 9 ASP B CA 1
ATOM 1485 C C . ASP B 1 9 ? 23.469 -0.543 -20.469 1 93 9 ASP B C 1
ATOM 1487 O O . ASP B 1 9 ? 23.438 -0.637 -21.688 1 93 9 ASP B O 1
ATOM 1491 N N . THR B 1 10 ? 22.922 -1.396 -19.672 1 93.62 10 THR B N 1
ATOM 1492 C CA . THR B 1 10 ? 22.219 -2.549 -20.234 1 93.62 10 THR B CA 1
ATOM 1493 C C . THR B 1 10 ? 20.719 -2.434 -20.016 1 93.62 10 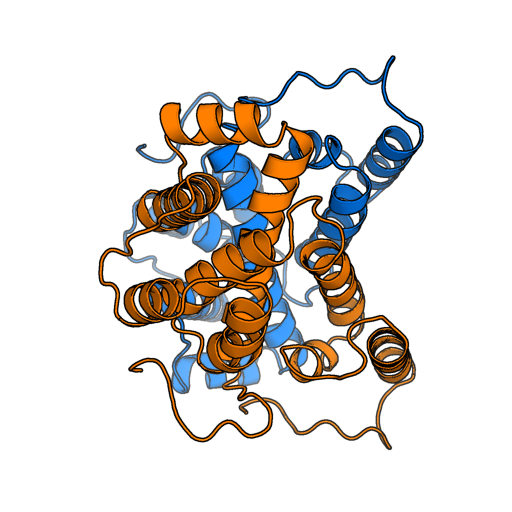THR B C 1
ATOM 1495 O O . THR B 1 10 ? 19.969 -3.398 -20.219 1 93.62 10 THR B O 1
ATOM 1498 N N . ALA B 1 11 ? 20.344 -1.255 -19.547 1 95.5 11 ALA B N 1
ATOM 1499 C CA . ALA B 1 11 ? 18.922 -1.033 -19.234 1 95.5 11 ALA B CA 1
ATOM 1500 C C . ALA B 1 11 ? 18.078 -1.01 -20.5 1 95.5 11 ALA B C 1
ATOM 1502 O O . ALA B 1 11 ? 18.547 -0.544 -21.547 1 95.5 11 ALA B O 1
ATOM 1503 N N . THR B 1 12 ? 16.859 -1.535 -20.422 1 97.12 12 THR B N 1
ATOM 1504 C CA . THR B 1 12 ? 15.914 -1.459 -21.531 1 97.12 12 THR B CA 1
ATOM 1505 C C . THR B 1 12 ? 15.398 -0.034 -21.688 1 97.12 12 THR B C 1
ATOM 1507 O O . THR B 1 12 ? 15.555 0.8 -20.797 1 97.12 12 THR B O 1
ATOM 1510 N N . ASP B 1 13 ? 14.758 0.247 -22.797 1 97.75 13 ASP B N 1
ATOM 1511 C CA . ASP B 1 13 ? 14.172 1.562 -23.047 1 97.75 13 ASP B CA 1
ATOM 1512 C C . ASP B 1 13 ? 13.094 1.888 -22.031 1 97.75 13 ASP B C 1
ATOM 1514 O O . ASP B 1 13 ? 12.969 3.033 -21.594 1 97.75 13 ASP B O 1
ATOM 1518 N N . GLU B 1 14 ? 12.344 0.901 -21.641 1 97.69 14 GLU B N 1
ATOM 1519 C CA . GLU B 1 14 ? 11.289 1.102 -20.656 1 97.69 14 GLU B CA 1
ATOM 1520 C C . GLU B 1 14 ? 11.867 1.455 -19.297 1 97.69 14 GLU B C 1
ATOM 1522 O O . GLU B 1 14 ? 11.336 2.328 -18.594 1 97.69 14 GLU B O 1
ATOM 1527 N N . GLN B 1 15 ? 12.906 0.77 -18.938 1 97.56 15 GLN B N 1
ATOM 1528 C CA . GLN B 1 15 ? 13.578 1.06 -17.672 1 97.56 15 GLN B CA 1
ATOM 1529 C C . GLN B 1 15 ? 14.148 2.475 -17.672 1 97.56 15 GLN B C 1
ATOM 1531 O O . GLN B 1 15 ? 13.961 3.221 -16.703 1 97.56 15 GLN B O 1
ATOM 1536 N N . LYS B 1 16 ? 14.797 2.822 -18.781 1 97.19 16 LYS B N 1
ATOM 1537 C CA . LYS B 1 16 ? 15.391 4.152 -18.891 1 97.19 16 LYS B CA 1
ATOM 1538 C C . LYS B 1 16 ? 14.32 5.238 -18.812 1 97.19 16 LYS B C 1
ATOM 1540 O O . LYS B 1 16 ? 14.523 6.277 -18.188 1 97.19 16 LYS B O 1
ATOM 1545 N N . ALA B 1 17 ? 13.219 5.035 -19.406 1 97.38 17 ALA B N 1
ATOM 1546 C CA . ALA B 1 17 ? 12.133 6.012 -19.438 1 97.38 17 ALA B CA 1
ATOM 1547 C C . ALA B 1 17 ? 11.617 6.289 -18.016 1 97.38 17 ALA B C 1
ATOM 1549 O O . ALA B 1 17 ? 11.359 7.441 -17.656 1 97.38 17 ALA B O 1
ATOM 1550 N N . VAL B 1 18 ? 11.414 5.219 -17.266 1 97.19 18 VAL B N 1
ATOM 1551 C CA . VAL B 1 18 ? 10.922 5.363 -15.891 1 97.19 18 VAL B CA 1
ATOM 1552 C C . VAL B 1 18 ? 11.938 6.141 -15.062 1 97.19 18 VAL B C 1
ATOM 1554 O O . VAL B 1 18 ? 11.578 7.078 -14.344 1 97.19 18 VAL B O 1
ATOM 1557 N N . LEU B 1 19 ? 13.195 5.75 -15.164 1 96 19 LEU B N 1
ATOM 1558 C CA . LEU B 1 19 ? 14.242 6.414 -14.391 1 96 19 LEU B CA 1
ATOM 1559 C C . LEU B 1 19 ? 14.352 7.887 -14.773 1 96 19 LEU B C 1
ATOM 1561 O O . LEU B 1 19 ? 14.5 8.75 -13.906 1 96 19 LEU B O 1
ATOM 1565 N N . ASP B 1 20 ? 14.273 8.164 -16.047 1 96.69 20 ASP B N 1
ATOM 1566 C CA . ASP B 1 20 ? 14.352 9.539 -16.516 1 96.69 20 ASP B CA 1
ATOM 1567 C C . ASP B 1 20 ? 13.195 10.375 -15.969 1 96.69 20 ASP B C 1
ATOM 1569 O O . ASP B 1 20 ? 13.383 11.531 -15.594 1 96.69 20 ASP B O 1
ATOM 1573 N N . GLU B 1 21 ? 12.023 9.789 -15.953 1 96.62 21 GLU B N 1
ATOM 1574 C CA . GLU B 1 21 ? 10.875 10.516 -15.414 1 96.62 21 GLU B CA 1
ATOM 1575 C C . GLU B 1 21 ? 11.055 10.82 -13.93 1 96.62 21 GLU B C 1
ATOM 1577 O O . GLU B 1 21 ? 10.758 11.93 -13.477 1 96.62 21 GLU B O 1
ATOM 1582 N N . ILE B 1 22 ? 11.523 9.859 -13.18 1 95.38 22 ILE B N 1
ATOM 1583 C CA . ILE B 1 22 ? 11.742 10.055 -11.75 1 95.38 22 ILE B CA 1
ATOM 1584 C C . ILE B 1 22 ? 12.789 11.148 -11.531 1 95.38 22 ILE B C 1
ATOM 1586 O O . ILE B 1 22 ? 12.594 12.055 -10.719 1 95.38 22 ILE B O 1
ATOM 1590 N N . LEU B 1 23 ? 13.906 11.094 -12.289 1 95.56 23 LEU B N 1
ATOM 1591 C CA . LEU B 1 23 ? 15.039 12 -12.117 1 95.56 23 LEU B CA 1
ATOM 1592 C C . LEU B 1 23 ? 14.68 13.414 -12.562 1 95.56 23 LEU B C 1
ATOM 1594 O O . LEU B 1 23 ? 15.188 14.391 -12.023 1 95.56 23 LEU B O 1
ATOM 1598 N N . SER B 1 24 ? 13.812 13.531 -13.508 1 95.94 24 SER B N 1
ATOM 1599 C CA . SER B 1 24 ? 13.438 14.844 -14.039 1 95.94 24 SER B CA 1
ATOM 1600 C C . SER B 1 24 ? 12.312 15.469 -13.211 1 95.94 24 SER B C 1
ATOM 1602 O O . SER B 1 24 ? 12 16.641 -13.383 1 95.94 24 SER B O 1
ATOM 1604 N N . GLY B 1 25 ? 11.742 14.664 -12.398 1 92.81 25 GLY B N 1
ATOM 1605 C CA . GLY B 1 25 ? 10.672 15.156 -11.547 1 92.81 25 GLY B CA 1
ATOM 1606 C C . GLY B 1 25 ? 11.172 15.805 -10.273 1 92.81 25 GLY B C 1
ATOM 1607 O O . GLY B 1 25 ? 12.375 16.031 -10.117 1 92.81 25 GLY B O 1
ATOM 1608 N N . PRO B 1 26 ? 10.273 16.078 -9.406 1 90.44 26 PRO B N 1
ATOM 1609 C CA . PRO B 1 26 ? 10.625 16.812 -8.195 1 90.44 26 PRO B CA 1
ATOM 1610 C C . PRO B 1 26 ? 11.508 16 -7.246 1 90.44 26 PRO B C 1
ATOM 1612 O O . PRO B 1 26 ? 12.172 16.578 -6.379 1 90.44 26 PRO B O 1
ATOM 1615 N N . ARG B 1 27 ? 11.523 14.672 -7.238 1 90.62 27 ARG B N 1
ATOM 1616 C CA . ARG B 1 27 ? 12.375 13.852 -6.379 1 90.62 27 ARG B CA 1
ATOM 1617 C C . ARG B 1 27 ? 13.852 14.086 -6.68 1 90.62 27 ARG B C 1
ATOM 1619 O O . ARG B 1 27 ? 14.664 14.203 -5.762 1 90.62 27 ARG B O 1
ATOM 1626 N N . GLY B 1 28 ? 14.133 14.023 -7.969 1 91.56 28 GLY B N 1
ATOM 1627 C CA . GLY B 1 28 ? 15.453 14.391 -8.453 1 91.56 28 GLY B CA 1
ATOM 1628 C C . GLY B 1 28 ? 16.516 13.352 -8.141 1 91.56 28 GLY B C 1
ATOM 1629 O O . GLY B 1 28 ? 17.703 13.578 -8.367 1 91.56 28 GLY B O 1
ATOM 1630 N N . ASN B 1 29 ? 16.125 12.273 -7.566 1 92.5 29 ASN B N 1
ATOM 1631 C CA . ASN B 1 29 ? 17.047 11.203 -7.234 1 92.5 29 ASN B CA 1
ATOM 1632 C C . ASN B 1 29 ? 16.344 9.844 -7.188 1 92.5 29 ASN B C 1
ATOM 1634 O O . ASN B 1 29 ? 15.133 9.766 -7.34 1 92.5 29 ASN B O 1
ATOM 1638 N N . LEU B 1 30 ? 17.141 8.844 -7.004 1 91.88 30 LEU B N 1
ATO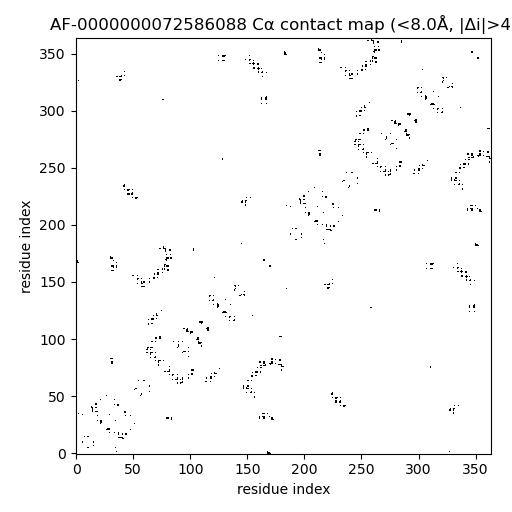M 1639 C CA . LEU B 1 30 ? 16.609 7.488 -7.039 1 91.88 30 LEU B CA 1
ATOM 1640 C C . LEU B 1 30 ? 16.703 6.832 -5.664 1 91.88 30 LEU B C 1
ATOM 1642 O O . LEU B 1 30 ? 16.875 5.617 -5.562 1 91.88 30 LEU B O 1
ATOM 1646 N N . ASN B 1 31 ? 16.766 7.691 -4.582 1 91.69 31 ASN B N 1
ATOM 1647 C CA . ASN B 1 31 ? 16.719 7.141 -3.232 1 91.69 31 ASN B CA 1
ATOM 1648 C C . ASN B 1 31 ? 15.352 6.559 -2.908 1 91.69 31 ASN B C 1
ATOM 1650 O O . ASN B 1 31 ? 14.328 7.188 -3.17 1 91.69 31 ASN B O 1
ATOM 1654 N N . GLY B 1 32 ? 15.328 5.316 -2.451 1 93.12 32 GLY B N 1
ATOM 1655 C CA . GLY B 1 32 ? 14.055 4.672 -2.178 1 93.12 32 GLY B CA 1
ATOM 1656 C C . GLY B 1 32 ? 13.875 3.367 -2.932 1 93.12 32 GLY B C 1
ATOM 1657 O O . GLY B 1 32 ? 14.812 2.586 -3.066 1 93.12 32 GLY B O 1
ATOM 1658 N N . PRO B 1 33 ? 12.609 3.07 -3.328 1 97 33 PRO B N 1
ATOM 1659 C CA . PRO B 1 33 ? 12.297 1.741 -3.855 1 97 33 PRO B CA 1
ATOM 1660 C C . PRO B 1 33 ? 12.531 1.633 -5.359 1 97 33 PRO B C 1
ATOM 1662 O O . PRO B 1 33 ? 12.375 0.554 -5.938 1 97 33 PRO B O 1
ATOM 1665 N N . PHE B 1 34 ? 12.945 2.633 -6.059 1 96.88 34 PHE B N 1
ATOM 1666 C CA . PHE B 1 34 ? 12.859 2.756 -7.508 1 96.88 34 PHE B CA 1
ATOM 1667 C C . PHE B 1 34 ? 13.789 1.758 -8.195 1 96.88 34 PHE B C 1
ATOM 1669 O O . PHE B 1 34 ? 13.43 1.168 -9.211 1 96.88 34 PHE B O 1
ATOM 1676 N N . LEU B 1 35 ? 14.938 1.562 -7.594 1 93.81 35 LEU B N 1
ATOM 1677 C CA . LEU B 1 35 ? 15.883 0.631 -8.195 1 93.81 35 LEU B CA 1
ATOM 1678 C C . LEU B 1 35 ? 15.43 -0.812 -7.996 1 93.81 35 LEU B C 1
ATOM 1680 O O . LEU B 1 35 ? 15.867 -1.71 -8.719 1 93.81 35 LEU B O 1
ATOM 1684 N N . GLY B 1 36 ? 14.57 -1.048 -7.023 1 95.31 36 GLY B N 1
ATOM 1685 C CA . GLY B 1 36 ? 13.906 -2.338 -6.926 1 95.31 36 GLY B CA 1
ATOM 1686 C C . GLY B 1 36 ? 12.805 -2.516 -7.949 1 95.31 36 GLY B C 1
ATOM 1687 O O . GLY B 1 36 ? 12.773 -3.516 -8.672 1 95.31 36 GLY B O 1
ATOM 1688 N N . TRP B 1 37 ? 11.977 -1.491 -8.07 1 98.06 37 TRP B N 1
ATOM 1689 C CA . TRP B 1 37 ? 10.812 -1.531 -8.953 1 98.06 37 TRP B CA 1
ATOM 1690 C C . TRP B 1 37 ? 11.242 -1.618 -10.414 1 98.06 37 TRP B C 1
ATOM 1692 O O . TRP B 1 37 ? 10.523 -2.178 -11.242 1 98.06 37 TRP B O 1
ATOM 1702 N N . ILE B 1 38 ? 12.453 -1.145 -10.711 1 96.56 38 ILE B N 1
ATOM 1703 C CA . ILE B 1 38 ? 12.867 -0.999 -12.102 1 96.56 38 ILE B CA 1
ATOM 1704 C C . ILE B 1 38 ? 13 -2.375 -12.75 1 96.56 38 ILE B C 1
ATOM 1706 O O . ILE B 1 38 ? 13.062 -2.488 -13.977 1 96.56 38 ILE B O 1
ATOM 1710 N N . GLU B 1 39 ? 13.125 -3.449 -11.953 1 96.12 39 GLU B N 1
ATOM 1711 C CA . GLU B 1 39 ? 13.055 -4.816 -12.461 1 96.12 39 GLU B CA 1
ATOM 1712 C C . GLU B 1 39 ? 11.758 -5.059 -13.219 1 96.12 39 GLU B C 1
ATOM 1714 O O . GLU B 1 39 ? 11.68 -5.957 -14.055 1 96.12 39 GLU B O 1
ATOM 1719 N N . SER B 1 40 ? 10.766 -4.359 -12.922 1 98.06 40 SER B N 1
ATOM 1720 C CA . SER B 1 40 ? 9.461 -4.34 -13.57 1 98.06 40 SER B CA 1
ATOM 1721 C C . SER B 1 40 ? 9.062 -2.922 -13.969 1 98.06 40 SER B C 1
ATOM 1723 O O . SER B 1 40 ? 8.336 -2.25 -13.227 1 98.06 40 SER B O 1
ATOM 1725 N N . PRO B 1 41 ? 9.461 -2.492 -15.117 1 97.88 41 PRO B N 1
ATOM 1726 C CA . PRO B 1 41 ? 9.328 -1.074 -15.453 1 97.88 41 PRO B CA 1
ATOM 1727 C C . PRO B 1 41 ? 7.871 -0.615 -15.5 1 97.88 41 PRO B C 1
ATOM 1729 O O . PRO B 1 41 ? 7.57 0.529 -15.148 1 97.88 41 PRO B O 1
ATOM 1732 N N . ALA B 1 42 ? 6.945 -1.469 -15.969 1 98.06 42 ALA B N 1
ATOM 1733 C CA . ALA B 1 42 ? 5.531 -1.097 -15.969 1 98.06 42 ALA B CA 1
ATOM 1734 C C . ALA B 1 42 ? 5.035 -0.832 -14.555 1 98.06 42 ALA B C 1
ATOM 1736 O O . ALA B 1 42 ? 4.355 0.166 -14.305 1 98.06 42 ALA B O 1
ATOM 1737 N N . LEU B 1 43 ? 5.383 -1.751 -13.633 1 98.75 43 LEU B N 1
ATOM 1738 C CA . LEU B 1 43 ? 5.074 -1.53 -12.219 1 98.75 43 LEU B CA 1
ATOM 1739 C C . LEU B 1 43 ? 5.68 -0.22 -11.734 1 98.75 43 LEU B C 1
ATOM 1741 O O . LEU B 1 43 ? 4.996 0.58 -11.086 1 98.75 43 LEU B O 1
ATOM 1745 N N . ALA B 1 44 ? 6.961 -0.021 -12.055 1 98.56 44 ALA B N 1
ATOM 1746 C CA . ALA B 1 44 ? 7.703 1.137 -11.562 1 98.56 44 ALA B CA 1
ATOM 1747 C C . ALA B 1 44 ? 7.035 2.439 -11.992 1 98.56 44 ALA B C 1
ATOM 1749 O O . ALA B 1 44 ? 6.957 3.389 -11.203 1 98.56 44 ALA B O 1
ATOM 1750 N N . GLN B 1 45 ? 6.57 2.461 -13.172 1 98.25 45 GLN B N 1
ATOM 1751 C CA . GLN B 1 45 ? 5.949 3.664 -13.719 1 98.25 45 GLN B CA 1
ATOM 1752 C C . GLN B 1 45 ? 4.688 4.031 -12.938 1 98.25 45 GLN B C 1
ATOM 1754 O O . GLN B 1 45 ? 4.523 5.18 -12.523 1 98.25 45 GLN B O 1
ATOM 1759 N N . HIS B 1 46 ? 3.812 3.084 -12.688 1 98.62 46 HIS B N 1
ATOM 1760 C CA . HIS B 1 46 ? 2.576 3.344 -11.961 1 98.62 46 HIS B CA 1
ATOM 1761 C C . HIS B 1 46 ? 2.857 3.668 -10.5 1 98.62 46 HIS B C 1
ATOM 1763 O O . HIS B 1 46 ? 2.283 4.609 -9.945 1 98.62 46 HIS B O 1
ATOM 1769 N N . ALA B 1 47 ? 3.791 2.914 -9.922 1 98.75 47 ALA B N 1
ATOM 1770 C CA . ALA B 1 47 ? 4.082 3.074 -8.5 1 98.75 47 ALA B CA 1
ATOM 1771 C C . ALA B 1 47 ? 4.734 4.426 -8.227 1 98.75 47 ALA B C 1
ATOM 1773 O O . ALA B 1 47 ? 4.359 5.121 -7.273 1 98.75 47 ALA B O 1
ATOM 1774 N N . GLN B 1 48 ? 5.703 4.777 -9.094 1 98.38 48 GLN B N 1
ATOM 1775 C CA . GLN B 1 48 ? 6.398 6.027 -8.812 1 98.38 48 GLN B CA 1
ATOM 1776 C C . GLN B 1 48 ? 5.477 7.227 -9.023 1 98.38 48 GLN B C 1
ATOM 1778 O O . GLN B 1 48 ? 5.586 8.234 -8.312 1 98.38 48 GLN B O 1
ATOM 1783 N N . ARG B 1 49 ? 4.48 7.176 -9.945 1 98.38 49 ARG B N 1
ATOM 1784 C CA . ARG B 1 49 ? 3.531 8.266 -10.156 1 98.38 49 ARG B CA 1
ATOM 1785 C C . ARG B 1 49 ? 2.576 8.406 -8.977 1 98.38 49 ARG B C 1
ATOM 1787 O O . ARG B 1 49 ? 2.27 9.516 -8.547 1 98.38 49 ARG B O 1
ATOM 1794 N N . LEU B 1 50 ? 2.111 7.266 -8.469 1 98.75 50 LEU B N 1
ATOM 1795 C CA . LEU B 1 50 ? 1.317 7.32 -7.25 1 98.75 50 LEU B CA 1
ATOM 1796 C C . LEU B 1 50 ? 2.125 7.918 -6.102 1 98.75 50 LEU B C 1
ATOM 1798 O O . LEU B 1 50 ? 1.6 8.711 -5.316 1 98.75 50 LEU B O 1
ATOM 1802 N N . GLY B 1 51 ? 3.4 7.574 -6.027 1 98.38 51 GLY B N 1
ATOM 1803 C CA . GLY B 1 51 ? 4.277 8.109 -5 1 98.38 51 GLY B CA 1
ATOM 1804 C C . GLY B 1 51 ? 4.461 9.617 -5.098 1 98.38 51 GLY B C 1
ATOM 1805 O O . GLY B 1 51 ? 4.492 10.305 -4.082 1 98.38 51 GLY B O 1
ATOM 1806 N N . ALA B 1 52 ? 4.633 10.094 -6.348 1 97.62 52 ALA B N 1
ATOM 1807 C CA . ALA B 1 52 ? 4.758 11.539 -6.539 1 97.62 52 ALA B CA 1
ATOM 1808 C C . ALA B 1 52 ? 3.516 12.266 -6.035 1 97.62 52 ALA B C 1
ATOM 1810 O O . ALA B 1 52 ? 3.619 13.297 -5.371 1 97.62 52 ALA B O 1
ATOM 1811 N N . PHE B 1 53 ? 2.344 11.742 -6.301 1 98.38 53 PHE B N 1
ATOM 1812 C CA . PHE B 1 53 ? 1.112 12.336 -5.797 1 98.38 53 PHE B CA 1
ATOM 1813 C C . PHE B 1 53 ? 1.1 12.344 -4.27 1 98.38 53 PHE B C 1
ATOM 1815 O O . PHE B 1 53 ? 0.862 13.375 -3.648 1 98.38 53 PHE B O 1
ATOM 1822 N N . CYS B 1 54 ? 1.4 11.211 -3.656 1 98.44 54 CYS B N 1
ATOM 1823 C CA . CYS B 1 54 ? 1.334 11.047 -2.207 1 98.44 54 CYS B CA 1
ATOM 1824 C C . CYS B 1 54 ? 2.34 11.961 -1.513 1 98.44 54 CYS B C 1
ATOM 1826 O O . CYS B 1 54 ? 2.084 12.445 -0.409 1 98.44 54 CYS B O 1
ATOM 1828 N N . ARG B 1 55 ? 3.406 12.18 -2.186 1 96.81 55 ARG B N 1
ATOM 1829 C CA . ARG B 1 55 ? 4.461 12.961 -1.558 1 96.81 55 ARG B CA 1
ATOM 1830 C C . ARG B 1 55 ? 4.184 14.461 -1.693 1 96.81 55 ARG B C 1
ATOM 1832 O O . ARG B 1 55 ? 4.445 15.227 -0.769 1 96.81 55 ARG B O 1
ATOM 1839 N N . TYR B 1 56 ? 3.531 14.852 -2.82 1 96.75 56 TYR B N 1
ATOM 1840 C CA . TYR B 1 56 ? 3.602 16.281 -3.127 1 96.75 56 TYR B CA 1
ATOM 1841 C C . TYR B 1 56 ? 2.209 16.859 -3.314 1 96.75 56 TYR B C 1
ATOM 1843 O O . TYR B 1 56 ? 2.043 18.094 -3.365 1 96.75 56 TYR B O 1
ATOM 1851 N N . ARG B 1 57 ? 1.155 16.047 -3.34 1 97.75 57 ARG B N 1
ATOM 1852 C CA . ARG B 1 57 ? -0.106 16.594 -3.818 1 97.75 57 ARG B CA 1
ATOM 1853 C C . ARG B 1 57 ? -1.276 16.109 -2.973 1 97.75 57 ARG B C 1
ATOM 1855 O O . ARG B 1 57 ? -2.395 15.969 -3.471 1 97.75 57 ARG B O 1
ATOM 1862 N N . THR B 1 58 ? -1.04 15.781 -1.743 1 98.12 58 THR B N 1
ATOM 1863 C CA . THR B 1 58 ? -2.104 15.211 -0.925 1 98.12 58 THR B CA 1
ATOM 1864 C C . THR B 1 58 ? -3 16.312 -0.359 1 98.12 58 THR B C 1
ATOM 1866 O O . THR B 1 58 ? -4.109 16.031 0.105 1 98.12 58 THR B O 1
ATOM 1869 N N . GLY B 1 59 ? -2.49 17.547 -0.297 1 98.5 59 GLY B N 1
ATOM 1870 C CA . GLY B 1 59 ? -3.191 18.609 0.395 1 98.5 59 GLY B CA 1
ATOM 1871 C C . GLY B 1 59 ? -2.777 18.766 1.848 1 98.5 59 GLY B C 1
ATOM 1872 O O . GLY B 1 59 ? -3.158 19.719 2.514 1 98.5 59 GLY B O 1
ATOM 1873 N N . LEU B 1 60 ? -2.023 17.828 2.367 1 98.62 60 LEU B N 1
ATOM 1874 C CA . LEU B 1 60 ? -1.46 17.938 3.707 1 98.62 60 LEU B CA 1
ATOM 1875 C C . LEU B 1 60 ? -0.183 18.781 3.688 1 98.62 60 LEU B C 1
ATOM 1877 O O . LEU B 1 60 ? 0.637 18.641 2.775 1 98.62 60 LEU B O 1
ATOM 1881 N N . PRO B 1 61 ? -0.004 19.656 4.719 1 98.38 61 PRO B N 1
ATOM 1882 C CA . PRO B 1 61 ? 1.326 20.25 4.832 1 98.38 61 PRO B CA 1
ATOM 1883 C C . PRO B 1 61 ? 2.434 19.219 5 1 98.38 61 PRO B C 1
ATOM 1885 O O . PRO B 1 61 ? 2.219 18.172 5.629 1 98.38 61 PRO B O 1
ATOM 1888 N N . PRO B 1 62 ? 3.637 19.531 4.492 1 98.19 62 PRO B N 1
ATOM 1889 C CA . PRO B 1 62 ? 4.742 18.562 4.523 1 98.19 62 PRO B CA 1
ATOM 1890 C C . PRO B 1 62 ? 5.008 18.016 5.922 1 98.19 62 PRO B C 1
ATOM 1892 O O . PRO B 1 62 ? 5.316 16.828 6.078 1 98.19 62 PRO B O 1
ATOM 1895 N N . ARG B 1 63 ? 4.871 18.812 6.93 1 98.69 63 ARG B N 1
ATOM 1896 C CA . ARG B 1 63 ? 5.086 18.359 8.297 1 98.69 63 ARG B CA 1
ATOM 1897 C C . ARG B 1 63 ? 4.164 17.188 8.633 1 98.69 63 ARG B C 1
ATOM 1899 O O . ARG B 1 63 ? 4.605 16.188 9.195 1 98.69 63 ARG B O 1
ATOM 1906 N N . LEU B 1 64 ? 2.908 17.266 8.219 1 98.88 64 LEU B N 1
ATOM 1907 C CA . LEU B 1 64 ? 1.913 16.266 8.57 1 98.88 64 LEU B CA 1
ATOM 1908 C C . LEU B 1 64 ? 2.07 15.016 7.707 1 98.88 64 LEU B C 1
ATOM 1910 O O . LEU B 1 64 ? 1.95 13.891 8.203 1 98.88 64 LEU B O 1
ATOM 1914 N N . SER B 1 65 ? 2.34 15.219 6.41 1 98.81 65 SER B N 1
ATOM 1915 C CA . SER B 1 65 ? 2.549 14.062 5.555 1 98.81 65 SER B CA 1
ATOM 1916 C C . SER B 1 65 ? 3.793 13.281 5.969 1 98.81 65 SER B C 1
ATOM 1918 O O . SER B 1 65 ? 3.783 12.047 5.992 1 98.81 65 SER B O 1
ATOM 1920 N N . GLU B 1 66 ? 4.867 14 6.312 1 98.88 66 GLU B N 1
ATOM 1921 C CA . GLU B 1 66 ? 6.094 13.32 6.719 1 98.88 66 GLU B CA 1
ATOM 1922 C C . GLU B 1 66 ? 5.926 12.648 8.078 1 98.88 66 GLU B C 1
ATOM 1924 O O . GLU B 1 66 ? 6.52 11.594 8.336 1 98.88 66 GLU B O 1
ATOM 1929 N N . LEU B 1 67 ? 5.105 13.227 8.977 1 98.94 67 LEU B N 1
ATOM 1930 C CA . LEU B 1 67 ? 4.773 12.555 10.234 1 98.94 67 LEU B CA 1
ATOM 1931 C C . LEU B 1 67 ? 4.078 11.227 9.969 1 98.94 67 LEU B C 1
ATOM 1933 O O . LEU B 1 67 ? 4.449 10.203 10.547 1 98.94 67 LEU B O 1
ATOM 1937 N N . ALA B 1 68 ? 3.094 11.188 9.062 1 98.94 68 ALA B N 1
ATOM 1938 C CA . ALA B 1 68 ? 2.391 9.961 8.695 1 98.94 68 ALA B CA 1
ATOM 1939 C C . ALA B 1 68 ? 3.352 8.93 8.117 1 98.94 68 ALA B C 1
ATOM 1941 O O . ALA B 1 68 ? 3.248 7.742 8.414 1 98.94 68 ALA B O 1
ATOM 1942 N N . ILE B 1 69 ? 4.273 9.398 7.297 1 98.94 69 ILE B N 1
ATOM 1943 C CA . ILE B 1 69 ? 5.258 8.523 6.672 1 98.94 69 ILE B CA 1
ATOM 1944 C C . ILE B 1 69 ? 6.16 7.914 7.746 1 98.94 69 ILE B C 1
ATOM 1946 O O . ILE B 1 69 ? 6.469 6.723 7.703 1 98.94 69 ILE B O 1
ATOM 1950 N N . LEU B 1 70 ? 6.59 8.688 8.75 1 98.94 70 LEU B N 1
ATOM 1951 C CA . LEU B 1 70 ? 7.434 8.18 9.828 1 98.94 70 LEU B CA 1
ATOM 1952 C C . LEU B 1 70 ? 6.695 7.113 10.633 1 98.94 70 LEU B C 1
ATOM 1954 O O . LEU B 1 70 ? 7.281 6.098 11.008 1 98.94 70 LEU B O 1
ATOM 1958 N N . VAL B 1 71 ? 5.426 7.344 10.93 1 98.94 71 VAL B N 1
ATOM 1959 C CA . VAL B 1 71 ? 4.641 6.348 11.648 1 98.94 71 VAL B CA 1
ATOM 1960 C C . VAL B 1 71 ? 4.598 5.047 10.859 1 98.94 71 VAL B C 1
ATOM 1962 O O . VAL B 1 71 ? 4.781 3.963 11.414 1 98.94 71 VAL B O 1
ATOM 1965 N N . THR B 1 72 ? 4.402 5.176 9.539 1 98.94 72 THR B N 1
ATOM 1966 C CA . THR B 1 72 ? 4.348 4.008 8.664 1 98.94 72 THR B CA 1
ATOM 1967 C C . THR B 1 72 ? 5.691 3.283 8.648 1 98.94 72 THR B C 1
ATOM 1969 O O . THR B 1 72 ? 5.742 2.059 8.781 1 98.94 72 THR B O 1
ATOM 1972 N N . ALA B 1 73 ? 6.789 4.062 8.484 1 98.88 73 ALA B N 1
ATOM 1973 C CA . ALA B 1 73 ? 8.125 3.477 8.461 1 98.88 73 ALA B CA 1
ATOM 1974 C C . ALA B 1 73 ? 8.414 2.715 9.758 1 98.88 73 ALA B C 1
ATOM 1976 O O . ALA B 1 73 ? 8.977 1.618 9.727 1 98.88 73 ALA B O 1
ATOM 1977 N N . ALA B 1 74 ? 8.016 3.266 10.883 1 98.75 74 ALA B N 1
ATOM 1978 C CA . ALA B 1 74 ? 8.234 2.631 12.18 1 98.75 74 ALA B CA 1
ATOM 1979 C C . ALA B 1 74 ? 7.41 1.355 12.312 1 98.75 74 ALA B C 1
ATOM 1981 O O . ALA B 1 74 ? 7.906 0.333 12.789 1 98.75 74 ALA B O 1
ATOM 1982 N N . ARG B 1 75 ? 6.117 1.426 11.875 1 98.44 75 ARG B N 1
ATOM 1983 C CA . ARG B 1 75 ? 5.23 0.268 11.953 1 98.44 75 ARG B CA 1
ATOM 1984 C C . ARG B 1 75 ? 5.785 -0.902 11.148 1 98.44 75 ARG B C 1
ATOM 1986 O O . ARG B 1 75 ? 5.645 -2.061 11.547 1 98.44 75 ARG B O 1
ATOM 1993 N N . TRP B 1 76 ? 6.465 -0.617 10.102 1 98.62 76 TRP B N 1
ATOM 1994 C CA . TRP B 1 76 ? 7.012 -1.643 9.211 1 98.62 76 TRP B CA 1
ATOM 1995 C C . TRP B 1 76 ? 8.477 -1.918 9.539 1 98.62 76 TRP B C 1
ATOM 1997 O O . TRP B 1 76 ? 9.117 -2.752 8.891 1 98.62 76 TRP B O 1
ATOM 2007 N N . ARG B 1 77 ? 9.016 -1.184 10.555 1 98.44 77 ARG B N 1
ATOM 2008 C CA . ARG B 1 77 ? 10.43 -1.28 10.906 1 98.44 77 ARG B CA 1
ATOM 2009 C C . ARG B 1 77 ? 11.305 -1.184 9.656 1 98.44 77 ARG B C 1
ATOM 2011 O O . ARG B 1 77 ? 12.211 -1.994 9.469 1 98.44 77 ARG B O 1
ATOM 2018 N N . SER B 1 78 ? 10.938 -0.276 8.805 1 98.69 78 SER B N 1
ATOM 2019 C CA . SER B 1 78 ? 11.664 -0.119 7.551 1 98.69 78 SER B CA 1
ATOM 2020 C C . SER B 1 78 ? 12.914 0.74 7.738 1 98.69 78 SER B C 1
ATOM 2022 O O . SER B 1 78 ? 12.812 1.954 7.926 1 98.69 78 SER B O 1
ATOM 2024 N N . GLN B 1 79 ? 14.102 0.144 7.648 1 98.31 79 GLN B N 1
ATOM 2025 C CA . GLN B 1 79 ? 15.367 0.814 7.895 1 98.31 79 GLN B CA 1
ATOM 2026 C C . GLN B 1 79 ? 15.578 1.971 6.926 1 98.31 79 GLN B C 1
ATOM 2028 O O . GLN B 1 79 ? 15.812 3.105 7.344 1 98.31 79 GLN B O 1
ATOM 2033 N N . ALA B 1 80 ? 15.414 1.668 5.691 1 98.12 80 ALA B N 1
ATOM 2034 C CA . ALA B 1 80 ? 15.734 2.646 4.656 1 98.12 80 ALA B CA 1
ATOM 2035 C C . ALA B 1 80 ? 14.695 3.768 4.625 1 98.12 80 ALA B C 1
ATOM 2037 O O . ALA B 1 80 ? 15.047 4.938 4.441 1 98.12 80 ALA B O 1
ATOM 2038 N N . GLU B 1 81 ? 13.414 3.391 4.789 1 98.62 81 GLU B N 1
ATOM 2039 C CA . GLU B 1 81 ? 12.359 4.398 4.742 1 98.62 81 GLU B CA 1
ATOM 2040 C C . GLU B 1 81 ? 12.516 5.41 5.871 1 98.62 81 GLU B C 1
ATOM 2042 O O . GLU B 1 81 ? 12.391 6.617 5.652 1 98.62 81 GLU B O 1
ATOM 2047 N N . TRP B 1 82 ? 12.797 4.887 7.066 1 98.62 82 TRP B N 1
ATOM 2048 C CA . TRP B 1 82 ? 13.039 5.777 8.203 1 98.62 82 TRP B CA 1
ATOM 2049 C C . TRP B 1 82 ? 14.234 6.684 7.941 1 98.62 82 TRP B C 1
ATOM 2051 O O . TRP B 1 82 ? 14.164 7.895 8.148 1 98.62 82 TRP B O 1
ATOM 2061 N N . HIS B 1 83 ? 15.281 6.117 7.461 1 98.19 83 HIS B N 1
ATOM 2062 C CA . HIS B 1 83 ? 16.516 6.859 7.227 1 98.19 83 HIS B CA 1
ATOM 2063 C C . HIS B 1 83 ? 16.297 7.992 6.227 1 98.19 83 HIS B C 1
ATOM 2065 O O . HIS B 1 83 ? 16.828 9.094 6.398 1 98.19 83 HIS B O 1
ATOM 2071 N N . ILE B 1 84 ? 15.539 7.727 5.211 1 97.94 84 ILE B N 1
ATOM 2072 C CA . ILE B 1 84 ? 15.312 8.688 4.137 1 97.94 84 ILE B CA 1
ATOM 2073 C C . ILE B 1 84 ? 14.406 9.812 4.633 1 97.94 84 ILE B C 1
ATOM 2075 O O . ILE B 1 84 ? 14.672 10.984 4.383 1 97.94 84 ILE B O 1
ATOM 2079 N N . HIS B 1 85 ? 13.328 9.484 5.375 1 98.44 85 HIS B N 1
ATOM 2080 C CA . HIS B 1 85 ? 12.258 10.445 5.625 1 98.44 85 HIS B CA 1
ATOM 2081 C C . HIS B 1 85 ? 12.453 11.148 6.965 1 98.44 85 HIS B C 1
ATOM 2083 O O . HIS B 1 85 ? 11.898 12.227 7.191 1 98.44 85 HIS B O 1
ATOM 2089 N N . HIS B 1 86 ? 13.289 10.57 7.887 1 98.5 86 HIS B N 1
ATOM 2090 C CA . HIS B 1 86 ? 13.484 11.148 9.211 1 98.5 86 HIS B CA 1
ATOM 2091 C C . HIS B 1 86 ? 14.039 12.57 9.117 1 98.5 86 HIS B C 1
ATOM 2093 O O . HIS B 1 86 ? 13.445 13.508 9.656 1 98.5 86 HIS B O 1
ATOM 2099 N N . PRO B 1 87 ? 15.133 12.781 8.375 1 98 87 PRO B N 1
ATOM 2100 C CA . PRO B 1 87 ? 15.641 14.156 8.289 1 98 87 PRO B CA 1
ATOM 2101 C C . PRO B 1 87 ? 14.672 15.094 7.578 1 98 87 PRO B C 1
ATOM 2103 O O . PRO B 1 87 ? 14.602 16.281 7.91 1 98 87 PRO B O 1
ATOM 2106 N N . ILE B 1 88 ? 13.914 14.602 6.594 1 98.06 88 ILE B N 1
ATOM 2107 C CA . ILE B 1 88 ? 12.938 15.398 5.867 1 98.06 88 ILE B CA 1
ATOM 2108 C C . ILE B 1 88 ? 11.812 15.828 6.809 1 98.06 88 ILE B C 1
ATOM 2110 O O . ILE B 1 88 ? 11.375 16.984 6.777 1 98.06 88 ILE B O 1
ATOM 2114 N N . ALA B 1 89 ? 11.383 14.883 7.641 1 98.75 89 ALA B N 1
ATOM 2115 C CA . ALA B 1 89 ? 10.328 15.172 8.609 1 98.75 89 ALA B CA 1
ATOM 2116 C C . ALA B 1 89 ? 10.766 16.25 9.594 1 98.75 89 ALA B C 1
ATOM 2118 O O . ALA B 1 89 ? 10.008 17.172 9.891 1 98.75 89 ALA B O 1
ATOM 2119 N N . LEU B 1 90 ? 12.008 16.141 10.094 1 98.75 90 LEU B N 1
ATOM 2120 C CA . LEU B 1 90 ? 12.523 17.141 11.023 1 98.75 90 LEU B CA 1
ATOM 2121 C C . LEU B 1 90 ? 12.609 18.516 10.359 1 98.75 90 LEU B C 1
ATOM 2123 O O . LEU B 1 90 ? 12.211 19.516 10.938 1 98.75 90 LEU B O 1
ATOM 2127 N N . GLU B 1 91 ? 13.086 18.5 9.141 1 98.62 91 GLU B N 1
ATOM 2128 C CA . GLU B 1 91 ? 13.188 19.75 8.383 1 98.62 91 GLU B CA 1
ATOM 2129 C C . GLU B 1 91 ? 11.812 20.359 8.141 1 98.62 91 GLU B C 1
ATOM 2131 O O . GLU B 1 91 ? 11.664 21.594 8.133 1 98.62 91 GLU B O 1
ATOM 2136 N N . ALA B 1 92 ? 10.812 19.531 8.016 1 98.31 92 ALA B N 1
ATOM 2137 C CA . ALA B 1 92 ? 9.445 19.984 7.75 1 98.31 92 ALA B CA 1
ATOM 2138 C C . ALA B 1 92 ? 8.773 20.484 9.031 1 98.31 92 ALA B C 1
ATOM 2140 O O . ALA B 1 92 ? 7.691 21.078 8.984 1 98.31 92 ALA B O 1
ATOM 2141 N N . GLY B 1 93 ? 9.398 20.141 10.203 1 98.44 93 GLY B N 1
ATOM 2142 C CA . GLY B 1 93 ? 8.875 20.719 11.438 1 98.44 93 GLY B CA 1
ATOM 2143 C C . GLY B 1 93 ? 8.359 19.672 12.414 1 98.44 93 GLY B C 1
ATOM 2144 O O . GLY B 1 93 ? 7.82 20.016 13.461 1 98.44 93 GLY B O 1
ATOM 2145 N N . VAL B 1 94 ? 8.453 18.422 12.117 1 98.69 94 VAL B N 1
ATOM 2146 C CA . VAL B 1 94 ? 8.117 17.391 13.094 1 98.69 94 VAL B CA 1
ATOM 2147 C C . VAL B 1 94 ? 9.055 17.484 14.297 1 98.69 94 VAL B C 1
ATOM 2149 O O . VAL B 1 94 ? 10.281 17.516 14.133 1 98.69 94 VAL B O 1
ATOM 2152 N N . PRO B 1 95 ? 8.5 17.547 15.484 1 98.38 95 PRO B N 1
ATOM 2153 C CA . PRO B 1 95 ? 9.391 17.641 16.641 1 98.38 95 PRO B CA 1
ATOM 2154 C C . PRO B 1 95 ? 10.297 16.422 16.797 1 98.38 95 PRO B C 1
ATOM 2156 O O . PRO B 1 95 ? 9.828 15.281 16.703 1 98.38 95 PRO B O 1
ATOM 2159 N N . ALA B 1 96 ? 11.539 16.656 17.031 1 98.44 96 ALA B N 1
ATOM 2160 C CA . ALA B 1 96 ? 12.523 15.594 17.141 1 98.44 96 ALA B CA 1
ATOM 2161 C C . ALA B 1 96 ? 12.141 14.602 18.234 1 98.44 96 ALA B C 1
ATOM 2163 O O . ALA B 1 96 ? 12.32 13.391 18.078 1 98.44 96 ALA B O 1
ATOM 2164 N N . ALA B 1 97 ? 11.656 15.094 19.328 1 98.44 97 ALA B N 1
ATOM 2165 C CA . ALA B 1 97 ? 11.266 14.234 20.438 1 98.44 97 ALA B CA 1
ATOM 2166 C C . ALA B 1 97 ? 10.117 13.305 20.047 1 98.44 97 ALA B C 1
ATOM 2168 O O . ALA B 1 97 ? 10.086 12.141 20.453 1 98.44 97 ALA B O 1
ATOM 2169 N N . ALA B 1 98 ? 9.188 13.844 19.266 1 98.69 98 ALA B N 1
ATOM 2170 C CA . ALA B 1 98 ? 8.078 13.023 18.781 1 98.69 98 ALA B CA 1
ATOM 2171 C C . ALA B 1 98 ? 8.578 11.945 17.828 1 98.69 98 ALA B C 1
ATOM 2173 O O . ALA B 1 98 ? 8.156 10.789 17.906 1 98.69 98 ALA B O 1
ATOM 2174 N N . ALA B 1 99 ? 9.469 12.336 16.922 1 98.69 99 ALA B N 1
ATOM 2175 C CA . ALA B 1 99 ? 10.039 11.375 15.984 1 98.69 99 ALA B CA 1
ATOM 2176 C C . ALA B 1 99 ? 10.758 10.25 16.719 1 98.69 99 ALA B C 1
ATOM 2178 O O . ALA B 1 99 ? 10.617 9.078 16.375 1 98.69 99 ALA B O 1
ATOM 2179 N N . GLU B 1 100 ? 11.5 10.586 17.75 1 98.56 100 GLU B N 1
ATOM 2180 C CA . GLU B 1 100 ? 12.219 9.578 18.531 1 98.56 100 GLU B CA 1
ATOM 2181 C C . GLU B 1 100 ? 11.258 8.656 19.266 1 98.56 100 GLU B C 1
ATOM 2183 O O . GLU B 1 100 ? 11.484 7.449 19.344 1 98.56 100 GLU B O 1
ATOM 2188 N N . ALA B 1 101 ? 10.227 9.211 19.812 1 98.75 101 ALA B N 1
ATOM 2189 C CA . ALA B 1 101 ? 9.203 8.406 20.469 1 98.75 101 ALA B CA 1
ATOM 2190 C C . ALA B 1 101 ? 8.57 7.422 19.484 1 98.75 101 ALA B C 1
ATOM 2192 O O . ALA B 1 101 ? 8.352 6.254 19.812 1 98.75 101 ALA B O 1
ATOM 2193 N N . ILE B 1 102 ? 8.297 7.875 18.297 1 98.69 102 ILE B N 1
ATOM 2194 C CA . ILE B 1 102 ? 7.723 7.027 17.25 1 98.69 102 ILE B CA 1
ATOM 2195 C C . ILE B 1 102 ? 8.695 5.902 16.906 1 98.69 102 ILE B C 1
ATOM 2197 O O . ILE B 1 102 ? 8.305 4.742 16.797 1 98.69 102 ILE B O 1
ATOM 2201 N N . ARG B 1 103 ? 9.961 6.23 16.766 1 98.44 103 ARG B N 1
ATOM 2202 C CA . ARG B 1 103 ? 10.977 5.242 16.422 1 98.44 103 ARG B CA 1
ATOM 2203 C C . ARG B 1 103 ? 11.047 4.137 17.469 1 98.44 103 ARG B C 1
ATOM 2205 O O . ARG B 1 103 ? 11.148 2.957 17.125 1 98.44 103 ARG B O 1
ATOM 2212 N N . THR B 1 104 ? 10.891 4.492 18.766 1 97.88 104 THR B N 1
ATOM 2213 C CA . THR B 1 104 ? 11.125 3.559 19.859 1 97.88 104 THR B CA 1
ATOM 2214 C C . THR B 1 104 ? 9.82 2.889 20.297 1 97.88 104 THR B C 1
ATOM 2216 O O . THR B 1 104 ? 9.828 1.972 21.109 1 97.88 104 THR B O 1
ATOM 2219 N N . GLY B 1 105 ? 8.672 3.365 19.812 1 97 105 GLY B N 1
ATOM 2220 C CA . GLY B 1 105 ? 7.379 2.805 20.188 1 97 105 GLY B CA 1
ATOM 2221 C C . GLY B 1 105 ? 6.812 3.408 21.469 1 97 105 GLY B C 1
ATOM 2222 O O . GLY B 1 105 ? 5.855 2.879 22.031 1 97 105 GLY B O 1
ATOM 2223 N N . ALA B 1 106 ? 7.449 4.516 21.922 1 97.38 106 ALA B N 1
ATOM 2224 C CA . ALA B 1 106 ? 6.902 5.262 23.062 1 97.38 106 ALA B CA 1
ATOM 2225 C C . ALA B 1 106 ? 5.758 6.168 22.609 1 97.38 106 ALA B C 1
ATOM 2227 O O . ALA B 1 106 ? 5.57 6.402 21.422 1 97.38 106 ALA B O 1
ATOM 2228 N N . ALA B 1 107 ? 4.969 6.645 23.531 1 96.06 107 ALA B N 1
ATOM 2229 C CA . ALA B 1 107 ? 3.885 7.57 23.219 1 96.06 107 ALA B CA 1
ATOM 2230 C C . ALA B 1 107 ? 4.418 8.977 22.984 1 96.06 107 ALA B C 1
ATOM 2232 O O . ALA B 1 107 ? 4.988 9.602 23.875 1 96.06 107 ALA B O 1
ATOM 2233 N N . PRO B 1 108 ? 4.23 9.477 21.812 1 97.81 108 PRO B N 1
ATOM 2234 C CA . PRO B 1 108 ? 4.707 10.836 21.578 1 97.81 108 PRO B CA 1
ATOM 2235 C C . PRO B 1 108 ? 3.805 11.898 22.203 1 97.81 108 PRO B C 1
ATOM 2237 O O . PRO B 1 108 ? 2.619 11.648 22.438 1 97.81 108 PRO B O 1
ATOM 2240 N N . SER B 1 109 ? 4.414 13.047 22.5 1 95.75 109 SER B N 1
ATOM 2241 C CA . SER B 1 109 ? 3.695 14.25 22.891 1 95.75 109 SER B CA 1
ATOM 2242 C C . SER B 1 109 ? 3.779 15.328 21.812 1 95.75 109 SER B C 1
ATOM 2244 O O . SER B 1 109 ? 4.84 15.547 21.234 1 95.75 109 SER B O 1
ATOM 2246 N N . PHE B 1 110 ? 2.598 15.852 21.578 1 97.06 110 PHE B N 1
ATOM 2247 C CA . PHE B 1 110 ? 2.553 16.891 20.562 1 97.06 110 PHE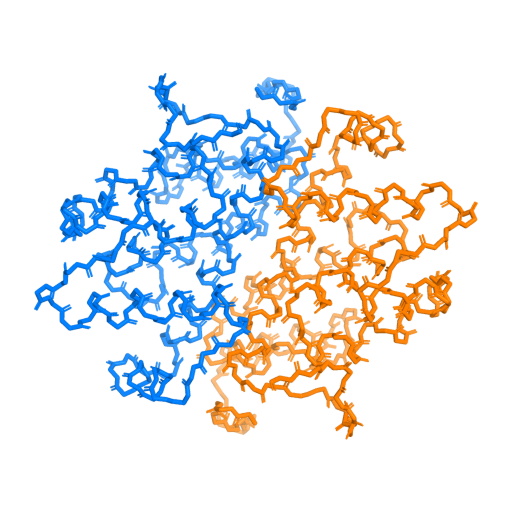 B CA 1
ATOM 2248 C C . PHE B 1 110 ? 2.018 18.203 21.125 1 97.06 110 PHE B C 1
ATOM 2250 O O . PHE B 1 110 ? 1.056 18.203 21.906 1 97.06 110 PHE B O 1
ATOM 2257 N N . ASP B 1 111 ? 2.678 19.281 20.75 1 95.69 111 ASP B N 1
ATOM 2258 C CA . ASP B 1 111 ? 2.133 20.594 21.094 1 95.69 111 ASP B CA 1
ATOM 2259 C C . ASP B 1 111 ? 1.053 21.016 20.094 1 95.69 111 ASP B C 1
ATOM 2261 O O . ASP B 1 111 ? 0.145 21.766 20.438 1 95.69 111 ASP B O 1
ATOM 2265 N N . ASP B 1 112 ? 1.178 20.531 18.875 1 97.69 112 ASP B N 1
ATOM 2266 C CA . ASP B 1 112 ? 0.252 20.875 17.797 1 97.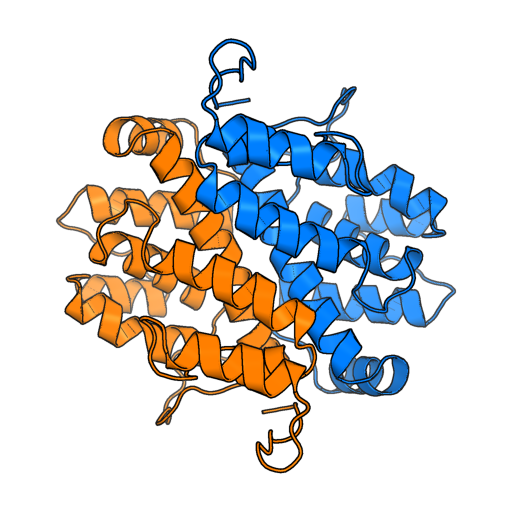69 112 ASP B CA 1
ATOM 2267 C C . ASP B 1 112 ? -0.846 19.828 17.656 1 97.69 112 ASP B C 1
ATOM 2269 O O . ASP B 1 112 ? -0.558 18.641 17.516 1 97.69 112 ASP B O 1
ATOM 2273 N N . ALA B 1 113 ? -2.08 20.219 17.656 1 98.31 113 ALA B N 1
ATOM 2274 C CA . ALA B 1 113 ? -3.232 19.312 17.625 1 98.31 113 ALA B CA 1
ATOM 2275 C C . ALA B 1 113 ? -3.297 18.547 16.312 1 98.31 113 ALA B C 1
ATOM 2277 O O . ALA B 1 113 ? -3.752 17.406 16.281 1 98.31 113 ALA B O 1
ATOM 2278 N N . ASP B 1 114 ? -2.836 19.203 15.203 1 98.75 114 ASP B N 1
ATOM 2279 C CA . ASP B 1 114 ? -2.842 18.516 13.914 1 98.75 114 ASP B CA 1
ATOM 2280 C C . ASP B 1 114 ? -1.868 17.344 13.922 1 98.75 114 ASP B C 1
ATOM 2282 O O . ASP B 1 114 ? -2.174 16.266 13.383 1 98.75 114 ASP B O 1
ATOM 2286 N N . ASP B 1 115 ? -0.68 17.562 14.539 1 98.81 115 ASP B N 1
ATOM 2287 C CA . ASP B 1 115 ? 0.28 16.484 14.664 1 98.81 115 ASP B CA 1
ATOM 2288 C C . ASP B 1 115 ? -0.323 15.305 15.438 1 98.81 115 ASP B C 1
ATOM 2290 O O . ASP B 1 115 ? -0.216 14.156 15.008 1 98.81 115 ASP B O 1
ATOM 2294 N N . ALA B 1 116 ? -0.938 15.594 16.547 1 98.81 116 ALA B N 1
ATOM 2295 C CA . ALA B 1 116 ? -1.554 14.57 17.375 1 98.81 116 ALA B CA 1
ATOM 2296 C C . ALA B 1 116 ? -2.648 13.82 16.625 1 98.81 116 ALA B C 1
ATOM 2298 O O . ALA B 1 116 ? -2.789 12.602 16.766 1 98.81 116 ALA B O 1
ATOM 2299 N N . LEU B 1 117 ? -3.4 14.555 15.836 1 98.88 117 LEU B N 1
ATOM 2300 C CA . LEU B 1 117 ? -4.496 13.969 15.07 1 98.88 117 LEU B CA 1
ATOM 2301 C C . LEU B 1 117 ? -3.965 13.016 14.008 1 98.88 117 LEU B C 1
ATOM 2303 O O . LEU B 1 117 ? -4.477 11.898 13.852 1 98.88 117 LEU B O 1
ATOM 2307 N N . ILE B 1 118 ? -2.918 13.422 13.281 1 98.94 118 ILE B N 1
ATOM 2308 C CA . ILE B 1 118 ? -2.324 12.586 12.25 1 98.94 118 ILE B CA 1
ATOM 2309 C C . ILE B 1 118 ? -1.73 11.328 12.883 1 98.94 118 ILE B C 1
ATOM 2311 O O . ILE B 1 118 ? -1.923 10.219 12.375 1 98.94 118 ILE B O 1
ATOM 2315 N N . PHE B 1 119 ? -1.026 11.492 13.961 1 98.94 119 PHE B N 1
ATOM 2316 C CA . PHE B 1 119 ? -0.441 10.352 14.656 1 98.94 119 PHE B CA 1
ATOM 2317 C C . PHE B 1 119 ? -1.523 9.375 15.109 1 98.94 119 PHE B C 1
ATOM 2319 O O . PHE B 1 119 ? -1.401 8.164 14.906 1 98.94 119 PHE B O 1
ATOM 2326 N N . ARG B 1 120 ? -2.574 9.852 15.727 1 98.88 120 ARG B N 1
ATOM 2327 C CA . ARG B 1 120 ? -3.676 9.023 16.219 1 98.88 120 ARG B CA 1
ATOM 2328 C C . ARG B 1 120 ? -4.359 8.297 15.062 1 98.88 120 ARG B C 1
ATOM 2330 O O . ARG B 1 120 ? -4.637 7.098 15.156 1 98.88 120 ARG B O 1
ATOM 2337 N N . PHE B 1 121 ? -4.602 9.016 14 1 98.94 121 PHE B N 1
ATOM 2338 C CA . PHE B 1 121 ? -5.238 8.438 12.828 1 98.94 121 PHE B CA 1
ATOM 2339 C C . PHE B 1 121 ? -4.43 7.266 12.289 1 98.94 121 PHE B C 1
ATOM 2341 O O . PHE B 1 121 ? -4.957 6.16 12.133 1 98.94 121 PHE B O 1
ATOM 2348 N N . ALA B 1 122 ? -3.143 7.508 12.016 1 98.94 122 ALA B N 1
ATOM 2349 C CA . ALA B 1 122 ? -2.273 6.473 11.469 1 98.94 122 ALA B CA 1
ATOM 2350 C C . ALA B 1 122 ? -2.123 5.309 12.445 1 98.94 122 ALA B C 1
ATOM 2352 O O . ALA B 1 122 ? -2.174 4.141 12.039 1 98.94 122 ALA B O 1
ATOM 2353 N N . THR B 1 123 ? -2.008 5.582 13.711 1 98.75 123 THR B N 1
ATOM 2354 C CA . THR B 1 123 ? -1.791 4.562 14.727 1 98.75 123 THR B CA 1
ATOM 2355 C C . THR B 1 123 ? -3.029 3.688 14.891 1 98.75 123 THR B C 1
ATOM 2357 O O . THR B 1 123 ? -2.928 2.459 14.938 1 98.75 123 THR B O 1
ATOM 2360 N N . GLU B 1 124 ? -4.227 4.305 14.977 1 98.81 124 GLU B N 1
ATOM 2361 C CA . GLU B 1 124 ? -5.461 3.525 15.047 1 98.81 124 GLU B CA 1
ATOM 2362 C C . GLU B 1 124 ? -5.594 2.594 13.852 1 98.81 124 GLU B C 1
ATOM 2364 O O . GLU B 1 124 ? -5.945 1.421 14.008 1 98.81 124 GLU B O 1
ATOM 2369 N N . LEU B 1 125 ? -5.297 3.148 12.672 1 98.88 125 LEU B N 1
ATOM 2370 C CA . LEU B 1 125 ? -5.441 2.348 11.461 1 98.88 125 LEU B CA 1
ATOM 2371 C C . LEU B 1 125 ? -4.527 1.13 11.5 1 98.88 125 LEU B C 1
ATOM 2373 O O . LEU B 1 125 ? -4.965 0.009 11.234 1 98.88 125 LEU B O 1
ATOM 2377 N N . TYR B 1 126 ? -3.244 1.303 11.844 1 98.69 126 TYR B N 1
ATOM 2378 C CA . TYR B 1 126 ? -2.285 0.205 11.836 1 98.69 126 TYR B CA 1
ATOM 2379 C C . TYR B 1 126 ? -2.572 -0.784 12.953 1 98.69 126 TYR B C 1
ATOM 2381 O O . TYR B 1 126 ? -2.385 -1.991 12.789 1 98.69 126 TYR B O 1
ATOM 2389 N N . GLU B 1 127 ? -3.092 -0.332 14.102 1 98 127 GLU B N 1
ATOM 2390 C CA . GLU B 1 127 ? -3.264 -1.191 15.273 1 98 127 GLU B CA 1
ATOM 2391 C C . GLU B 1 127 ? -4.59 -1.942 15.211 1 98 127 GLU B C 1
ATOM 2393 O O . GLU B 1 127 ? -4.668 -3.111 15.602 1 98 127 GLU B O 1
ATOM 2398 N N . THR B 1 128 ? -5.629 -1.289 14.742 1 98.19 128 THR B N 1
ATOM 2399 C CA . THR B 1 128 ? -6.957 -1.888 14.836 1 98.19 128 THR B CA 1
ATOM 2400 C C . THR B 1 128 ? -7.496 -2.24 13.453 1 98.19 128 THR B C 1
ATOM 2402 O O . THR B 1 128 ? -8.547 -2.871 13.336 1 98.19 128 THR B O 1
ATOM 2405 N N . LYS B 1 129 ? -6.773 -1.793 12.391 1 98.62 129 LYS B N 1
ATOM 2406 C CA . LYS B 1 129 ? -7.18 -1.967 11 1 98.62 129 LYS B CA 1
ATOM 2407 C C . LYS B 1 129 ? -8.383 -1.088 10.664 1 98.62 129 LYS B C 1
ATOM 2409 O O . LYS B 1 129 ? -8.969 -1.213 9.586 1 98.62 129 LYS B O 1
ATOM 2414 N N . ARG B 1 130 ? -8.734 -0.208 11.617 1 98.25 130 ARG B N 1
ATOM 2415 C CA . ARG B 1 130 ? -9.82 0.757 11.492 1 98.25 130 ARG B CA 1
ATOM 2416 C C . ARG B 1 130 ? -9.422 2.107 12.078 1 98.25 130 ARG B C 1
ATOM 2418 O O . ARG B 1 130 ? -8.344 2.246 12.656 1 98.25 130 ARG B O 1
ATOM 2425 N N . VAL B 1 131 ? -10.227 3.061 11.836 1 98.75 131 VAL B N 1
ATOM 2426 C CA . VAL B 1 131 ? -10.141 4.363 12.492 1 98.75 131 VAL B CA 1
ATOM 2427 C C . VAL B 1 131 ? -11.453 4.672 13.203 1 98.75 131 VAL B C 1
ATOM 2429 O O . VAL B 1 131 ? -12.531 4.516 12.617 1 98.75 131 VAL B O 1
ATOM 2432 N N . SER B 1 132 ? -11.367 4.988 14.461 1 98.62 132 SER B N 1
ATOM 2433 C CA . SER B 1 132 ? -12.562 5.242 15.25 1 98.62 132 SER B CA 1
ATOM 2434 C C . SER B 1 132 ? -13.383 6.383 14.656 1 98.62 132 SER B C 1
ATOM 2436 O O . SER B 1 132 ? -12.852 7.23 13.938 1 98.62 132 SER B O 1
ATOM 2438 N N . ASP B 1 133 ? -14.68 6.395 15 1 98.44 133 ASP B N 1
ATOM 2439 C CA . ASP B 1 133 ? -15.555 7.477 14.555 1 98.44 133 ASP B CA 1
ATOM 2440 C C . ASP B 1 133 ? -15.023 8.828 15.023 1 98.44 133 ASP B C 1
ATOM 2442 O O . ASP B 1 133 ? -15.031 9.805 14.266 1 98.44 133 ASP B O 1
ATOM 2446 N N . ALA B 1 134 ? -14.539 8.898 16.25 1 98.75 134 ALA B N 1
ATOM 2447 C CA . ALA B 1 134 ? -14.055 10.156 16.812 1 98.75 134 ALA B CA 1
ATOM 2448 C C . ALA B 1 134 ? -12.844 10.68 16.047 1 98.75 134 ALA B C 1
ATOM 2450 O O . ALA B 1 134 ? -12.789 11.867 15.703 1 98.75 134 ALA B O 1
ATOM 2451 N N . THR B 1 135 ? -11.883 9.82 15.781 1 98.88 135 THR B N 1
ATOM 2452 C CA . THR B 1 135 ? -10.68 10.203 15.055 1 98.88 135 THR B CA 1
ATOM 2453 C C . THR B 1 135 ? -11.016 10.586 13.617 1 98.88 135 THR B C 1
ATOM 2455 O O . THR B 1 135 ? -10.523 11.586 13.102 1 98.88 135 THR B O 1
ATOM 2458 N N . TYR B 1 136 ? -11.883 9.812 12.984 1 98.88 136 TYR B N 1
ATOM 2459 C CA . TYR B 1 136 ? -12.305 10.078 11.617 1 98.88 136 TYR B CA 1
ATOM 2460 C C . TYR B 1 136 ? -13.016 11.422 11.516 1 98.88 136 TYR B C 1
ATOM 2462 O O . TYR B 1 136 ? -12.68 12.25 10.672 1 98.88 136 TYR B O 1
ATOM 2470 N N . ASP B 1 137 ? -13.922 11.617 12.414 1 98.81 137 ASP B N 1
ATOM 2471 C CA . ASP B 1 137 ? -14.695 12.859 12.406 1 98.81 137 ASP B CA 1
ATOM 2472 C C . ASP B 1 137 ? -13.789 14.07 12.617 1 98.81 137 ASP B C 1
ATOM 2474 O O . ASP B 1 137 ? -13.969 15.102 11.961 1 98.81 137 ASP B O 1
ATOM 2478 N N . ALA B 1 138 ? -12.859 13.969 13.492 1 98.94 138 ALA B N 1
ATOM 2479 C CA . ALA B 1 138 ? -11.922 15.055 13.75 1 98.94 138 ALA B CA 1
ATOM 2480 C C . ALA B 1 138 ? -11.078 15.344 12.508 1 98.94 138 ALA B C 1
ATOM 2482 O O . ALA B 1 138 ? -10.836 16.5 12.172 1 98.94 138 ALA B O 1
ATOM 2483 N N . ALA B 1 139 ? -10.648 14.305 11.812 1 98.94 139 ALA B N 1
ATOM 2484 C CA . ALA B 1 139 ? -9.828 14.469 10.617 1 98.94 139 ALA B CA 1
ATOM 2485 C C . ALA B 1 139 ? -10.617 15.133 9.492 1 98.94 139 ALA B C 1
ATOM 2487 O O . ALA B 1 139 ? -10.125 16.047 8.828 1 98.94 139 ALA B O 1
ATOM 2488 N N . VAL B 1 140 ? -11.836 14.68 9.305 1 98.81 140 VAL B N 1
ATOM 2489 C CA . VAL B 1 140 ? -12.664 15.242 8.25 1 98.81 140 VAL B CA 1
ATOM 2490 C C . VAL B 1 140 ? -13.008 16.703 8.57 1 98.81 140 VAL B C 1
ATOM 2492 O O . VAL B 1 140 ? -12.984 17.562 7.688 1 98.81 140 VAL B O 1
ATOM 2495 N N . ALA B 1 141 ? -13.305 16.938 9.852 1 98.81 141 ALA B N 1
ATOM 2496 C CA . ALA B 1 141 ? -13.602 18.312 10.266 1 98.81 141 ALA B CA 1
ATOM 2497 C C . ALA B 1 141 ? -12.414 19.234 10.008 1 98.81 141 ALA B C 1
ATOM 2499 O O . ALA B 1 141 ? -12.586 20.375 9.602 1 98.81 141 ALA B O 1
ATOM 2500 N N . ARG B 1 142 ? -11.234 18.734 10.203 1 98.88 142 ARG B N 1
ATOM 2501 C CA . ARG B 1 142 ? -10.031 19.562 10.141 1 98.88 142 ARG B CA 1
ATOM 2502 C C . ARG B 1 142 ? -9.539 19.688 8.703 1 98.88 142 ARG B C 1
ATOM 2504 O O . ARG B 1 142 ? -9.094 20.766 8.289 1 98.88 142 ARG B O 1
ATOM 2511 N N . PHE B 1 143 ? -9.641 18.578 7.891 1 98.81 143 PHE B N 1
ATOM 2512 C CA . PHE B 1 143 ? -8.906 18.562 6.633 1 98.81 143 PHE B CA 1
ATOM 2513 C C . PHE B 1 143 ? -9.859 18.391 5.453 1 98.81 143 PHE B C 1
ATOM 2515 O O . PHE B 1 143 ? -9.477 18.625 4.305 1 98.81 143 PHE B O 1
ATOM 2522 N N . GLY B 1 144 ? -11.117 17.938 5.676 1 98.44 144 GLY B N 1
ATOM 2523 C CA . GLY B 1 144 ? -12.055 17.641 4.605 1 98.44 144 GLY B CA 1
ATOM 2524 C C . GLY B 1 144 ? -11.914 16.234 4.059 1 98.44 144 GLY B C 1
ATOM 2525 O O . GLY B 1 144 ? -10.883 15.594 4.254 1 98.44 144 GLY B O 1
ATOM 2526 N N . HIS B 1 145 ? -12.938 15.766 3.367 1 98.12 145 HIS B N 1
ATOM 2527 C CA . HIS B 1 145 ? -13.016 14.398 2.869 1 98.12 145 HIS B CA 1
ATOM 2528 C C . HIS B 1 145 ? -11.859 14.094 1.917 1 98.12 145 HIS B C 1
ATOM 2530 O O . HIS B 1 145 ? -11.195 13.062 2.049 1 98.12 145 HIS B O 1
ATOM 2536 N N . ARG B 1 146 ? -11.617 15.047 1.02 1 98.25 146 ARG B N 1
ATOM 2537 C CA . ARG B 1 146 ? -10.609 14.812 -0.011 1 98.25 146 ARG B CA 1
ATOM 2538 C C . ARG B 1 146 ? -9.234 14.578 0.608 1 98.25 146 ARG B C 1
ATOM 2540 O O . ARG B 1 146 ? -8.547 13.609 0.262 1 98.25 146 ARG B O 1
ATOM 2547 N N . VAL B 1 147 ? -8.844 15.352 1.515 1 98.88 147 VAL B N 1
ATOM 2548 C CA . VAL B 1 147 ? -7.523 15.273 2.123 1 98.88 147 VAL B CA 1
ATOM 2549 C C . VAL B 1 147 ? -7.43 14.016 2.992 1 98.88 147 VAL B C 1
ATOM 2551 O O . VAL B 1 147 ? -6.379 13.383 3.062 1 98.88 147 VAL B O 1
ATOM 2554 N N . VAL B 1 148 ? -8.523 13.562 3.602 1 98.88 148 VAL B N 1
ATOM 2555 C CA . VAL B 1 148 ? -8.523 12.352 4.414 1 98.88 148 VAL B CA 1
ATOM 2556 C C . VAL B 1 148 ? -8.391 11.125 3.514 1 98.88 148 VAL B C 1
ATOM 2558 O O . VAL B 1 148 ? -7.676 10.172 3.848 1 98.88 148 VAL B O 1
ATOM 2561 N N . VAL B 1 149 ? -9.039 11.148 2.324 1 98.81 149 VAL B N 1
ATOM 2562 C CA . VAL B 1 149 ? -8.859 10.078 1.347 1 98.81 149 VAL B CA 1
ATOM 2563 C C . VAL B 1 149 ? -7.391 10 0.933 1 98.81 149 VAL B C 1
ATOM 2565 O O . VAL B 1 149 ? -6.809 8.906 0.89 1 98.81 149 VAL B O 1
ATOM 2568 N N . ASN B 1 150 ? -6.809 11.156 0.699 1 98.94 150 ASN B N 1
ATOM 2569 C CA . ASN B 1 150 ? -5.406 11.219 0.303 1 98.94 150 ASN B CA 1
ATOM 2570 C C . ASN B 1 150 ? -4.484 10.742 1.421 1 98.94 150 ASN B C 1
ATOM 2572 O O . ASN B 1 150 ? -3.459 10.109 1.159 1 98.94 150 ASN B O 1
ATOM 2576 N N . LEU B 1 151 ? -4.848 11 2.672 1 98.94 151 LEU B N 1
ATOM 2577 C CA . LEU B 1 151 ? -4.07 10.539 3.818 1 98.94 151 LEU B CA 1
ATOM 2578 C C . LEU B 1 151 ? -4.059 9.016 3.891 1 98.94 151 LEU B C 1
ATOM 2580 O O . LEU B 1 151 ? -3.008 8.406 4.102 1 98.94 151 LEU B O 1
ATOM 2584 N N . VAL B 1 152 ? -5.168 8.391 3.67 1 98.94 152 VAL B N 1
ATOM 2585 C CA . VAL B 1 152 ? -5.254 6.934 3.709 1 98.94 152 VAL B CA 1
ATOM 2586 C C . VAL B 1 152 ? -4.41 6.332 2.584 1 98.94 152 VAL B C 1
ATOM 2588 O O . VAL B 1 152 ? -3.686 5.359 2.795 1 98.94 152 VAL B O 1
ATOM 2591 N N . ALA B 1 153 ? -4.488 6.984 1.416 1 98.94 153 ALA B N 1
ATOM 2592 C CA . ALA B 1 153 ? -3.686 6.531 0.285 1 98.94 153 ALA B CA 1
ATOM 2593 C C . ALA B 1 153 ? -2.193 6.68 0.575 1 98.94 153 ALA B C 1
ATOM 2595 O O . ALA B 1 153 ? -1.396 5.812 0.215 1 98.94 153 ALA B O 1
ATOM 2596 N N . LEU B 1 154 ? -1.834 7.797 1.209 1 98.94 154 LEU B N 1
ATOM 2597 C CA . LEU B 1 154 ? -0.446 8.023 1.592 1 98.94 154 LEU B CA 1
ATOM 2598 C C . LEU B 1 154 ? 0.048 6.926 2.529 1 98.94 154 LEU B C 1
ATOM 2600 O O . LEU B 1 154 ? 1.136 6.383 2.332 1 98.94 154 LEU B O 1
ATOM 2604 N N . LEU B 1 155 ? -0.753 6.559 3.502 1 98.94 155 LEU B N 1
ATOM 2605 C CA . LEU B 1 155 ? -0.383 5.504 4.438 1 98.94 155 LEU B CA 1
ATOM 2606 C C . LEU B 1 155 ? -0.224 4.172 3.717 1 98.94 155 LEU B C 1
ATOM 2608 O O . LEU B 1 155 ? 0.742 3.441 3.955 1 98.94 155 LEU B O 1
ATOM 2612 N N . GLY B 1 156 ? -1.163 3.867 2.83 1 98.94 156 GLY B N 1
ATOM 2613 C CA . GLY B 1 156 ? -1.087 2.639 2.057 1 98.94 156 GLY B CA 1
ATOM 2614 C C . GLY B 1 156 ? 0.102 2.6 1.114 1 98.94 156 GLY B C 1
ATOM 2615 O O . GLY B 1 156 ? 0.779 1.574 1.004 1 98.94 156 GLY B O 1
ATOM 2616 N N . TYR B 1 157 ? 0.347 3.691 0.455 1 98.94 157 TYR B N 1
ATOM 2617 C CA . TYR B 1 157 ? 1.454 3.754 -0.492 1 98.94 157 TYR B CA 1
ATOM 2618 C C . TYR B 1 157 ? 2.791 3.568 0.217 1 98.94 157 TYR B C 1
ATOM 2620 O O . TYR B 1 157 ? 3.652 2.826 -0.255 1 98.94 157 TYR B O 1
ATOM 2628 N N . TYR B 1 158 ? 2.959 4.184 1.309 1 98.94 158 TYR B N 1
ATOM 2629 C CA . 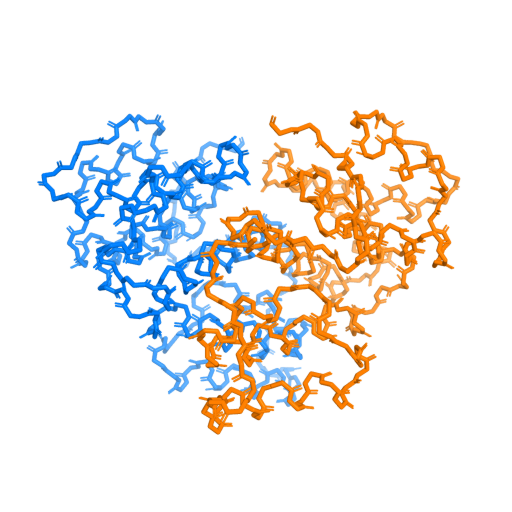TYR B 1 158 ? 4.258 4.094 1.97 1 98.94 158 TYR B CA 1
ATOM 2630 C C . TYR B 1 158 ? 4.406 2.76 2.695 1 98.94 158 TYR B C 1
ATOM 2632 O O . TYR B 1 158 ? 5.523 2.332 2.994 1 98.94 158 TYR B O 1
ATOM 2640 N N . ALA B 1 159 ? 3.291 2.066 2.98 1 98.94 159 ALA B N 1
ATOM 2641 C CA . ALA B 1 159 ? 3.408 0.663 3.365 1 98.94 159 ALA B CA 1
ATOM 2642 C C . ALA B 1 159 ? 3.947 -0.179 2.213 1 98.94 159 ALA B C 1
ATOM 2644 O O . ALA B 1 159 ? 4.801 -1.047 2.414 1 98.94 159 ALA B O 1
ATOM 2645 N N . LEU B 1 160 ? 3.447 0.075 1 1 98.94 160 LEU B N 1
ATOM 2646 C CA . LEU B 1 160 ? 3.947 -0.602 -0.192 1 98.94 160 LEU B CA 1
ATOM 2647 C C . LEU B 1 160 ? 5.438 -0.347 -0.375 1 98.94 160 LEU B C 1
ATOM 2649 O O . LEU B 1 160 ? 6.199 -1.272 -0.671 1 98.94 160 LEU B O 1
ATOM 2653 N N . VAL B 1 161 ? 5.867 0.877 -0.136 1 98.88 161 VAL B N 1
ATOM 2654 C CA . VAL B 1 161 ? 7.277 1.249 -0.229 1 98.88 161 VAL B CA 1
ATOM 2655 C C . VAL B 1 161 ? 8.078 0.512 0.84 1 98.88 161 VAL B C 1
ATOM 2657 O O . VAL B 1 161 ? 9.117 -0.09 0.545 1 98.88 161 VAL B O 1
ATOM 2660 N N . ALA B 1 162 ? 7.586 0.496 2.068 1 98.88 162 ALA B N 1
ATOM 2661 C CA . ALA B 1 162 ? 8.273 -0.166 3.176 1 98.88 162 ALA B CA 1
ATOM 2662 C C . ALA B 1 162 ? 8.414 -1.663 2.916 1 98.88 162 ALA B C 1
ATOM 2664 O O . ALA B 1 162 ? 9.477 -2.242 3.158 1 98.88 162 ALA B O 1
ATOM 2665 N N . MET B 1 163 ? 7.344 -2.293 2.436 1 98.88 163 MET B N 1
ATOM 2666 C CA . MET B 1 163 ? 7.391 -3.711 2.09 1 98.88 163 MET B CA 1
ATOM 2667 C C . MET B 1 163 ? 8.492 -3.986 1.071 1 98.88 163 MET B C 1
ATOM 2669 O O . MET B 1 163 ? 9.25 -4.945 1.217 1 98.88 163 MET B O 1
ATOM 2673 N N . THR B 1 164 ? 8.531 -3.145 0.056 1 98.88 164 THR B N 1
ATOM 2674 C CA . THR B 1 164 ? 9.539 -3.305 -0.988 1 98.88 164 THR B CA 1
ATOM 2675 C C . THR B 1 164 ? 10.945 -3.201 -0.405 1 98.88 164 THR B C 1
ATOM 2677 O O . THR B 1 164 ? 11.773 -4.098 -0.596 1 98.88 164 THR B O 1
ATOM 2680 N N . LEU B 1 165 ? 11.164 -2.15 0.338 1 98.69 165 LEU B N 1
ATOM 2681 C CA . LEU B 1 165 ? 12.484 -1.907 0.911 1 98.69 165 LEU B CA 1
ATOM 2682 C C . LEU B 1 165 ? 12.883 -3.035 1.857 1 98.69 165 LEU B C 1
ATOM 2684 O O . LEU B 1 165 ? 14.039 -3.467 1.863 1 98.69 165 LEU B O 1
ATOM 2688 N N . ASN B 1 166 ? 11.961 -3.531 2.648 1 98.56 166 ASN B N 1
ATOM 2689 C CA . ASN B 1 166 ? 12.227 -4.602 3.605 1 98.56 166 ASN B CA 1
ATOM 2690 C C . ASN B 1 166 ? 12.508 -5.926 2.904 1 98.56 166 ASN B C 1
ATOM 2692 O O . ASN B 1 166 ? 13.484 -6.605 3.227 1 98.56 166 ASN B O 1
ATOM 2696 N N . VAL B 1 167 ? 11.68 -6.309 1.948 1 98.81 167 VAL B N 1
ATOM 2697 C CA . VAL B 1 167 ? 11.789 -7.621 1.319 1 98.81 167 VAL B CA 1
ATOM 2698 C C . VAL B 1 167 ? 13.094 -7.719 0.54 1 98.81 167 VAL B C 1
ATOM 2700 O O . VAL B 1 167 ? 13.758 -8.758 0.559 1 98.81 167 VAL B O 1
ATOM 2703 N N . PHE B 1 168 ? 13.492 -6.621 -0.076 1 98.38 168 PHE B N 1
ATOM 2704 C CA . PHE B 1 168 ? 14.641 -6.703 -0.979 1 98.38 168 PHE B CA 1
ATOM 2705 C C . PHE B 1 168 ? 15.898 -6.18 -0.302 1 98.38 168 PHE B C 1
ATOM 2707 O O . PHE B 1 168 ? 16.922 -5.961 -0.961 1 98.38 168 PHE B O 1
ATOM 2714 N N . ASP B 1 169 ? 15.812 -5.965 1.03 1 96.44 169 ASP B N 1
ATOM 2715 C CA . ASP B 1 169 ? 16.953 -5.578 1.854 1 96.44 169 ASP B CA 1
ATOM 2716 C C . ASP B 1 169 ? 17.672 -4.359 1.274 1 96.44 169 ASP B C 1
ATOM 2718 O O . ASP B 1 169 ? 18.875 -4.383 1.062 1 96.44 169 ASP B O 1
ATOM 2722 N N . MET B 1 170 ? 16.859 -3.381 0.973 1 95.62 170 MET B N 1
ATOM 2723 C CA . MET B 1 170 ? 17.406 -2.146 0.411 1 95.62 170 MET B CA 1
ATOM 2724 C C . MET B 1 170 ? 17.781 -1.167 1.516 1 95.62 170 MET B C 1
ATOM 2726 O O . MET B 1 170 ? 17.062 -1.04 2.512 1 95.62 170 MET B O 1
ATOM 2730 N N . ARG B 1 171 ? 18.875 -0.532 1.291 1 94 171 ARG B N 1
ATOM 2731 C CA . ARG B 1 171 ? 19.344 0.499 2.213 1 94 171 ARG B CA 1
ATOM 2732 C C . ARG B 1 171 ? 19.422 1.857 1.524 1 94 171 ARG B C 1
ATOM 2734 O O . ARG B 1 171 ? 19.594 1.934 0.306 1 94 171 ARG B O 1
ATOM 2741 N N . ALA B 1 172 ? 19.188 2.873 2.271 1 93.56 172 ALA B N 1
ATOM 2742 C CA . ALA B 1 172 ? 19.281 4.238 1.761 1 93.56 172 ALA B CA 1
ATOM 2743 C C . ALA B 1 172 ? 20.734 4.637 1.521 1 93.56 172 ALA B C 1
ATOM 2745 O O . ALA B 1 172 ? 21.641 4.055 2.109 1 93.56 172 ALA B O 1
ATOM 2746 N N . ASP B 1 173 ? 20.891 5.602 0.678 1 90.19 173 ASP B N 1
ATOM 2747 C CA . ASP B 1 173 ? 22.219 6.164 0.442 1 90.19 173 ASP B CA 1
ATOM 2748 C C . ASP B 1 173 ? 22.828 6.703 1.735 1 90.19 173 ASP B C 1
ATOM 2750 O O . ASP B 1 173 ? 22.203 7.488 2.443 1 90.19 173 ASP B O 1
ATOM 2754 N N . GLY B 1 174 ? 24.031 6.203 2.033 1 90.38 174 GLY B N 1
ATOM 2755 C CA . GLY B 1 174 ? 24.75 6.727 3.182 1 90.38 174 GLY B CA 1
ATOM 2756 C C . GLY B 1 174 ? 24.297 6.133 4.5 1 90.38 174 GLY B C 1
ATOM 2757 O O . GLY B 1 174 ? 24.781 6.523 5.562 1 90.38 174 GLY B O 1
ATOM 2758 N N . GLN B 1 175 ? 23.406 5.145 4.391 1 94.44 175 GLN B N 1
ATOM 2759 C CA . GLN B 1 175 ? 22.891 4.566 5.621 1 94.44 175 GLN B CA 1
ATOM 2760 C C . GLN B 1 175 ? 23.922 3.658 6.285 1 94.44 175 GLN B C 1
ATOM 2762 O O . GLN B 1 175 ? 24.391 2.697 5.676 1 94.44 175 GLN B O 1
ATOM 2767 N N . THR B 1 176 ? 24.203 3.955 7.531 1 90.38 176 THR B N 1
ATOM 2768 C CA . THR B 1 176 ? 25.219 3.184 8.25 1 90.38 176 THR B CA 1
ATOM 2769 C C . THR B 1 176 ? 24.641 2.582 9.523 1 90.38 176 THR B C 1
ATOM 2771 O O . THR B 1 176 ? 25.203 1.647 10.094 1 90.38 176 THR B O 1
ATOM 2774 N N . ALA B 1 177 ? 23.641 3.203 10.016 1 91.31 177 ALA B N 1
ATOM 2775 C CA . ALA B 1 177 ? 23 2.713 11.227 1 91.31 177 ALA B CA 1
ATOM 2776 C C . ALA B 1 177 ? 21.578 2.234 10.945 1 91.31 177 ALA B C 1
ATOM 2778 O O . ALA B 1 177 ? 20.922 2.723 10.016 1 91.31 177 ALA B O 1
ATOM 2779 N N . LEU B 1 178 ? 21.172 1.243 11.727 1 94.5 178 LEU B N 1
ATOM 2780 C CA . LEU B 1 178 ? 19.812 0.702 11.609 1 94.5 178 LEU B CA 1
ATOM 2781 C C . LEU B 1 178 ? 18.906 1.252 12.711 1 94.5 178 LEU B C 1
ATOM 2783 O O . LEU B 1 178 ? 19.109 0.957 13.891 1 94.5 178 LEU B O 1
ATOM 2787 N N . PR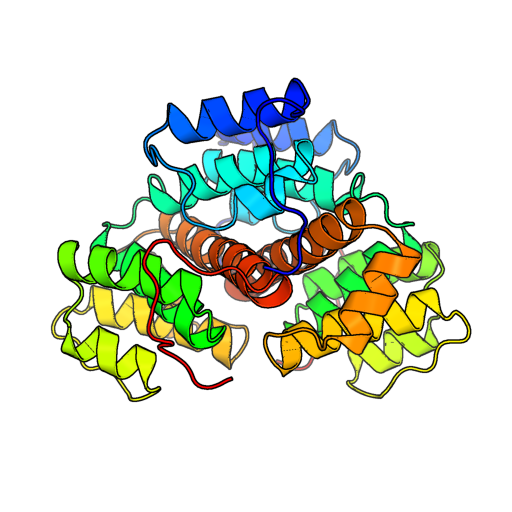O B 1 179 ? 18 1.99 12.32 1 94.88 179 PRO B N 1
ATOM 2788 C CA . PRO B 1 179 ? 17.141 2.611 13.328 1 94.88 179 PRO B CA 1
ATOM 2789 C C . PRO B 1 179 ? 16.281 1.594 14.086 1 94.88 179 PRO B C 1
ATOM 2791 O O . PRO B 1 179 ? 15.812 1.882 15.188 1 94.88 179 PRO B O 1
ATOM 2794 N N . PHE B 1 180 ? 16.031 0.391 13.492 1 96.88 180 PHE B N 1
ATOM 2795 C CA . PHE B 1 180 ? 15.164 -0.595 14.125 1 96.88 180 PHE B CA 1
ATOM 2796 C C . PHE B 1 180 ? 15.898 -1.917 14.32 1 96.88 180 PHE B C 1
ATOM 2798 O O . PHE B 1 180 ? 16.75 -2.289 13.5 1 96.88 180 PHE B O 1
ATOM 2805 N N . ALA B 1 181 ? 15.484 -2.604 15.367 1 90.25 181 ALA B N 1
ATOM 2806 C CA . ALA B 1 181 ? 15.969 -3.969 15.547 1 90.25 181 ALA B CA 1
ATOM 2807 C C . ALA B 1 181 ? 15.312 -4.922 14.547 1 90.25 181 ALA B C 1
ATOM 2809 O O . ALA B 1 181 ? 14.133 -4.777 14.234 1 90.25 181 ALA B O 1
ATOM 2810 N N . GLU B 1 182 ? 16.094 -5.863 13.984 1 83.94 182 GLU B N 1
ATOM 2811 C CA . GLU B 1 182 ? 15.555 -6.848 13.055 1 83.94 182 GLU B CA 1
ATOM 2812 C C . GLU B 1 182 ? 15.703 -8.266 13.602 1 83.94 182 GLU B C 1
ATOM 2814 O O . GLU B 1 182 ? 16.641 -8.555 14.352 1 83.94 182 GLU B O 1
#

Solvent-accessible surface area (backbone atoms only — not comparable to full-atom values): 19695 Å² total; per-residue (Å²): 93,75,59,78,82,85,51,77,90,74,48,52,71,60,37,48,51,43,50,48,51,44,43,72,40,93,76,53,50,70,78,70,52,54,73,60,34,43,65,34,34,73,59,29,44,32,50,52,53,37,45,51,39,49,74,73,61,34,79,60,57,63,29,55,50,32,48,44,48,47,51,42,21,42,77,43,55,16,48,25,54,35,64,63,44,48,62,52,16,44,73,46,60,38,54,65,68,30,53,51,20,48,63,71,70,47,85,60,73,64,92,49,69,67,56,45,49,47,50,50,44,53,48,36,30,74,74,70,40,31,48,55,69,69,56,48,50,52,45,36,72,73,58,32,67,44,34,48,52,35,48,48,47,34,51,19,50,49,44,24,45,30,48,47,29,36,58,34,47,42,72,36,86,87,64,83,75,70,82,49,91,130,92,76,60,78,83,85,51,78,91,76,47,50,72,60,35,49,51,42,52,51,52,43,44,72,38,91,76,53,51,69,80,69,52,52,73,61,34,43,65,33,34,72,59,30,45,33,51,53,54,36,46,50,40,49,74,74,62,34,79,61,57,63,28,54,50,32,49,45,48,48,53,44,20,43,76,44,58,14,50,25,54,36,65,62,43,48,62,54,15,43,72,46,62,38,53,65,69,32,54,50,20,47,63,72,70,47,84,60,73,65,93,47,68,67,56,45,49,47,52,49,43,54,47,35,30,74,74,71,40,32,50,54,70,70,56,47,50,51,44,35,72,75,58,31,64,44,33,48,51,36,49,48,46,34,51,17,49,49,42,23,46,30,49,46,30,35,58,35,48,42,72,36,85,88,63,83,75,69,81,51,91,129

pLDDT: mean 97.13, std 2.75, range [83.94, 98.94]

Nearest PDB structures (foldse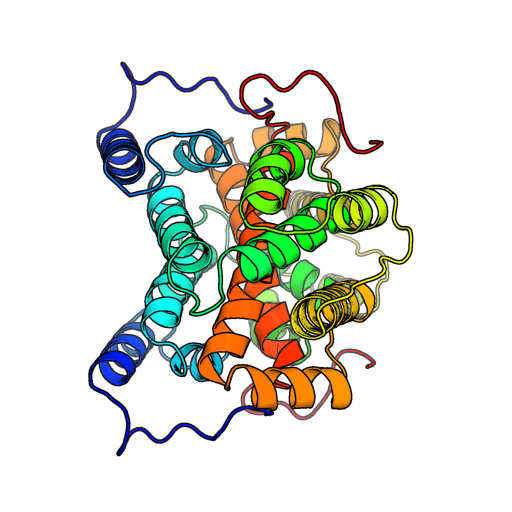ek):
  3lvy-assembly2_D  TM=7.967E-01  e=1.539E-03  Streptococcus mutans
  3lvy-assembly3_F  TM=7.485E-01  e=6.206E-04  Streptococcus mutans
  6e8l-assembly3_F  TM=7.845E-01  e=1.539E-03  Streptococcus pneumoniae D39
  6ohj-assembly1_B  TM=7.236E-01  e=1.776E-03  Marinomonas mediterranea MMB-1
  6k40-assembly3_C  TM=7.919E-01  e=1.259E-02  Deinococcus radiodurans R1 = ATCC 13939 = DSM 20539

Foldseek 3Di:
DQDDFDDPVPQDPLLVVLVVVCCPDPVNDDFFLLRVCSVPSVSSNVLVVLVVCLQPPLQDQNLLSLLLLLLLCQLLLQQASCVVSVVVNVVSPHDPQQSLCSLVVHDGDDPDVSSVLSNLQSVCCSPVVDGDPVSVVVCCVVRNPSSVVSSVSSSVSSNVRSVSCVVSVHHGVPDDDRSDDD/DQDDFDDPVPQDPLLVVLVVVCCPDPVNDDFFLLRVCSVPSVSSNVLVVLVVCLQPPLQDQNLLSLLLLLLLCQLLLQQASCVVSVVVNVVSPHDPQQSLCSLVVHDGDDPDVSSVLSNLQSVCCSPVVDGDPVSVVVCCVVRNPSSVVSSVSSSVSSNVRSVSCVVSVHHGPPDDDRSDDD

InterPro domains:
  IPR003779 Alkyl hydroperoxide reductase AhpD/CMD-like [PF02627] (41-109)
  IPR029032 AhpD-like [G3DSA:1.20.1290.10] (12-177)
  IPR029032 AhpD-like [SSF69118] (1-174)

Sequence (364 aa):
MRLPEFNRDTATDEQKAVLDEILSGPRGNLNGPFLGWIESPALAQHAQRLGAFCRYRTGLPPRLSELAILVTAARWRSQAEWHIHHPIALEAGVPAAAAEAIRTGAAPSFDDADDALIFRFATELYETKRVSDATYDAAVARFGHRVVVNLVALLGYYALVAMTLNVFDMRADGQTALPFAEMRLPEFNRDTATDEQKAVLDEILSGPRGNLNGPFLGWIESPALAQHAQRLGAFCRYRTGLPPRLSELAILVTAARWRSQAEWHIHHPIALEAGVPAAAAEAIRTGAAPSFDDADDALIFRFATELYETKRVSDATYDAAVARFGHRVVVNLVALLGYYALVAMTLNVFDMRADGQTALPFAE

Radius of gyration: 19.46 Å; Cα contacts (8 Å, |Δi|>4): 526; chains: 2; bounding box: 50×50×46 Å